Protein AF-A0A3E0WNL9-F1 (afdb_monomer_lite)

Radius of gyration: 30.91 Å; chains: 1; bounding box: 62×42×102 Å

InterPro domains:
  IPR003661 Signal transduction histidine kinase, dimerisation/phosphoacceptor domain [PF00512] (63-126)
  IPR003661 Signal transduction histidine kinase, dimerisation/phosphoacceptor domain [SM00388] (61-129)
  IPR003661 Signal transduction histidine kinase, dimerisation/phosphoacceptor domain [cd00082] (59-125)
  IPR005467 Histidine kinase domain [PS50109] (68-211)
  IPR036097 Signal transduction histidine kinase, dimerisation/phosphoacceptor domain superfamily [SSF47384] (47-126)
  IPR036890 Histidine kinase/HSP90-like ATPase superfamily [G3DSA:3.30.565.10] (132-208)
  IPR036890 Histidine kinase/HSP90-like ATPase superfamily [SSF55874] (135-192)
  IPR050351 Bacteriophytochrome/Sensor protein kinase WalK/GraS-like [PTHR42878] (35-195)

Secondary structure (DSSP, 8-state):
-HHHHHHHHHHHHHHHHHHHSTTT--HHHHHHHHHHHHHHHHHHHHHHHHHHHHHHHHHHHHHHHHHHHHHHHHHHHHHHHHHHHHHHHHHTTTS-HHHHHHHHHHHHHHHHHHHHHHHHHHHHHHTTS----EEEEHHHHHHHHHHHTHHHHHHTT------PPPEEEE-HHHHHHHHHHHHHHHHHT--SS------------------

pLDDT: mean 70.31, std 17.58, range [33.28, 95.19]

Organism: NCBI:txid351052

Structure (mmCIF, N/CA/C/O backbone):
data_AF-A0A3E0WNL9-F1
#
_entry.id   AF-A0A3E0WNL9-F1
#
loop_
_atom_site.group_PDB
_atom_site.id
_atom_site.type_symbol
_atom_site.label_atom_id
_atom_site.label_alt_id
_atom_site.label_comp_id
_atom_site.label_asym_id
_atom_site.label_entity_id
_atom_site.label_seq_id
_atom_site.pdbx_PDB_ins_code
_atom_site.Cartn_x
_atom_site.Cartn_y
_atom_site.Cartn_z
_atom_site.occupancy
_atom_site.B_iso_or_equiv
_atom_site.auth_seq_id
_atom_site.auth_comp_id
_atom_site.auth_asym_id
_atom_site.auth_atom_id
_atom_site.pdbx_PDB_model_num
ATOM 1 N N . MET A 1 1 ? 6.713 22.905 -34.463 1.00 41.53 1 MET A N 1
ATOM 2 C CA . MET A 1 1 ? 6.752 23.071 -35.938 1.00 41.53 1 MET A CA 1
ATOM 3 C C . MET A 1 1 ? 8.122 22.804 -36.573 1.00 41.53 1 MET A C 1
ATOM 5 O O . MET A 1 1 ? 8.139 22.398 -37.726 1.00 41.53 1 MET A O 1
ATOM 9 N N . ALA A 1 2 ? 9.250 22.947 -35.862 1.00 38.06 2 ALA A N 1
ATOM 10 C CA . ALA A 1 2 ? 10.583 22.674 -36.423 1.00 38.06 2 ALA A CA 1
ATOM 11 C C . ALA A 1 2 ? 10.848 21.183 -36.759 1.00 38.06 2 ALA A C 1
ATOM 13 O O . ALA A 1 2 ? 11.432 20.892 -37.799 1.00 38.06 2 ALA A O 1
ATOM 14 N N . ALA A 1 3 ? 10.331 20.238 -35.962 1.00 37.84 3 ALA A N 1
ATOM 15 C CA . ALA A 1 3 ? 10.542 18.795 -36.173 1.00 37.84 3 ALA A CA 1
ATOM 16 C C . ALA A 1 3 ? 9.794 18.209 -37.395 1.00 37.84 3 ALA A C 1
ATOM 18 O O . ALA A 1 3 ? 10.270 17.281 -38.043 1.00 37.84 3 ALA A O 1
ATOM 19 N N . LEU A 1 4 ? 8.650 18.791 -37.777 1.00 38.28 4 LEU A N 1
ATOM 20 C CA . LEU A 1 4 ? 7.879 18.363 -38.956 1.00 38.28 4 LEU A CA 1
ATOM 21 C C . LEU A 1 4 ? 8.508 18.836 -40.280 1.00 38.28 4 LEU A C 1
ATOM 23 O O . LEU A 1 4 ? 8.311 18.205 -41.315 1.00 38.28 4 LEU A O 1
ATOM 27 N N . CYS A 1 5 ? 9.316 19.901 -40.251 1.00 37.25 5 CYS A N 1
ATOM 28 C CA . CYS A 1 5 ? 9.990 20.434 -41.440 1.00 37.25 5 CYS A CA 1
ATOM 29 C C . CYS A 1 5 ? 11.261 19.638 -41.809 1.00 37.25 5 CYS A C 1
ATOM 31 O O . CYS A 1 5 ? 11.621 19.545 -42.982 1.00 37.25 5 CYS A O 1
ATOM 33 N N . GLN A 1 6 ? 11.913 18.999 -40.829 1.00 43.66 6 GLN A N 1
ATOM 34 C CA . GLN A 1 6 ? 13.073 18.127 -41.066 1.00 43.66 6 GLN A CA 1
ATOM 35 C C . GLN A 1 6 ? 12.676 16.776 -41.688 1.00 43.66 6 GLN A C 1
ATOM 37 O O . GLN A 1 6 ? 13.367 16.297 -42.586 1.00 43.66 6 GLN A O 1
ATOM 42 N N . SER A 1 7 ? 11.522 16.220 -41.302 1.00 42.16 7 SER A N 1
ATOM 43 C CA . SER A 1 7 ? 10.998 14.947 -41.828 1.00 42.16 7 SER A CA 1
ATOM 44 C C . SER A 1 7 ? 10.595 15.012 -43.313 1.00 42.16 7 SER A C 1
ATOM 46 O O . SER A 1 7 ? 10.847 14.081 -44.074 1.00 42.16 7 SER A O 1
ATOM 48 N N . LEU A 1 8 ? 10.046 16.142 -43.775 1.00 41.66 8 LEU A N 1
ATOM 49 C CA . LEU A 1 8 ? 9.651 16.327 -45.181 1.00 41.66 8 LEU A CA 1
ATOM 50 C C . LEU A 1 8 ? 10.848 16.562 -46.123 1.00 41.66 8 LEU A C 1
ATOM 52 O O . LEU A 1 8 ? 10.796 16.203 -47.303 1.00 41.66 8 LEU A O 1
ATOM 56 N N . SER A 1 9 ? 11.952 17.121 -45.614 1.00 40.53 9 SER A N 1
ATOM 57 C CA . SER A 1 9 ? 13.173 17.364 -46.398 1.00 40.53 9 SER A CA 1
ATOM 58 C C . SER A 1 9 ? 13.938 16.064 -46.698 1.00 40.53 9 SER A C 1
ATOM 60 O O . SER A 1 9 ? 14.457 15.881 -47.805 1.00 40.53 9 SER A O 1
ATOM 62 N N . SER A 1 10 ? 13.933 15.106 -45.764 1.00 43.62 10 SER A N 1
ATOM 63 C CA . SER A 1 10 ? 14.535 13.778 -45.948 1.00 43.62 10 SER A CA 1
ATOM 64 C C . SER A 1 10 ? 13.735 12.898 -46.920 1.00 43.62 10 SER A C 1
ATOM 66 O O . SER A 1 10 ? 14.330 12.229 -47.769 1.00 43.62 10 SER A O 1
ATOM 68 N N . THR A 1 11 ? 12.397 12.972 -46.923 1.00 45.88 11 THR A N 1
ATOM 69 C CA . THR A 1 11 ? 11.562 12.185 -47.858 1.00 45.88 11 THR A CA 1
ATOM 70 C C . THR A 1 11 ? 11.669 12.659 -49.313 1.00 45.88 11 THR A C 1
ATOM 72 O O . THR A 1 11 ? 11.646 11.850 -50.245 1.00 45.88 11 THR A O 1
ATOM 75 N N . ILE A 1 12 ? 11.814 13.969 -49.541 1.00 48.44 12 ILE A N 1
ATOM 76 C CA . ILE A 1 12 ? 11.940 14.536 -50.896 1.00 48.44 12 ILE A CA 1
ATOM 77 C C . ILE A 1 12 ? 13.335 14.262 -51.481 1.00 48.44 12 ILE A C 1
ATOM 79 O O . ILE A 1 12 ? 13.462 13.998 -52.683 1.00 48.44 12 ILE A O 1
ATOM 83 N N . ARG A 1 13 ? 14.378 14.241 -50.640 1.00 45.06 13 ARG A N 1
ATOM 84 C CA . ARG A 1 13 ? 15.750 13.918 -51.056 1.00 45.06 13 ARG A CA 1
ATOM 85 C C . ARG A 1 13 ? 15.886 12.443 -51.478 1.00 45.06 13 ARG A C 1
ATOM 87 O O . ARG A 1 13 ? 16.523 12.164 -52.494 1.00 45.06 13 ARG A O 1
ATOM 94 N N . LEU A 1 14 ? 15.172 11.526 -50.816 1.00 47.25 14 LEU A N 1
ATOM 95 C CA . LEU A 1 14 ? 15.117 10.098 -51.172 1.00 47.25 14 LEU A CA 1
ATOM 96 C C . LEU A 1 14 ? 14.444 9.822 -52.534 1.00 47.25 14 LEU A C 1
ATOM 98 O O . LEU A 1 14 ? 14.893 8.957 -53.291 1.00 47.25 14 LEU A O 1
ATOM 102 N N . ARG A 1 15 ? 13.408 10.588 -52.913 1.00 46.47 15 ARG A N 1
ATOM 103 C CA . ARG A 1 15 ? 12.691 10.382 -54.190 1.00 46.47 15 ARG A CA 1
ATOM 104 C C . ARG A 1 15 ? 13.462 10.846 -55.431 1.00 46.47 15 ARG A C 1
ATOM 106 O O . ARG A 1 15 ? 13.288 10.249 -56.494 1.00 46.47 15 ARG A O 1
ATOM 113 N N . ARG A 1 16 ? 14.316 11.875 -55.329 1.00 44.09 16 ARG A N 1
ATOM 114 C CA . ARG A 1 16 ? 15.149 12.335 -56.464 1.00 44.09 16 ARG A CA 1
ATOM 115 C C . ARG A 1 16 ? 16.363 11.436 -56.722 1.00 44.09 16 ARG A C 1
ATOM 117 O O . ARG A 1 16 ? 16.747 11.283 -57.878 1.00 44.09 16 ARG A O 1
ATOM 124 N N . LEU A 1 17 ? 16.895 10.770 -55.696 1.00 46.62 17 LEU A N 1
ATOM 125 C CA . LEU A 1 17 ? 17.997 9.808 -55.839 1.00 46.62 17 LEU A CA 1
ATOM 126 C C . LEU A 1 17 ? 17.575 8.510 -56.557 1.00 46.62 17 LEU A C 1
ATOM 128 O O . LEU A 1 17 ? 18.358 7.954 -57.325 1.00 46.62 17 LEU A O 1
ATOM 132 N N . CYS A 1 18 ? 16.317 8.076 -56.419 1.00 46.47 18 CYS A N 1
ATOM 133 C CA . CYS A 1 18 ? 15.843 6.831 -57.039 1.00 46.47 18 CYS A CA 1
ATOM 134 C C . CYS A 1 18 ? 15.653 6.893 -58.570 1.00 46.47 18 CYS A C 1
ATOM 136 O O . CYS A 1 18 ? 15.716 5.855 -59.221 1.00 46.47 18 CYS A O 1
ATOM 138 N N . ARG A 1 19 ? 15.431 8.072 -59.180 1.00 45.50 19 ARG A N 1
ATOM 139 C CA . ARG A 1 19 ? 15.238 8.176 -60.648 1.00 45.50 19 ARG A CA 1
ATOM 140 C C . ARG A 1 19 ? 16.522 8.430 -61.441 1.00 45.50 19 ARG A C 1
ATOM 142 O O . ARG A 1 19 ? 16.538 8.146 -62.633 1.00 45.50 19 ARG A O 1
ATOM 149 N N . ALA A 1 20 ? 17.587 8.914 -60.801 1.00 46.34 20 ALA A N 1
ATOM 150 C CA . ALA A 1 20 ? 18.861 9.198 -61.467 1.00 46.34 20 ALA A CA 1
ATOM 151 C C . ALA A 1 20 ? 19.878 8.035 -61.399 1.00 46.34 20 ALA A C 1
ATOM 153 O O . ALA A 1 20 ? 20.809 8.003 -62.194 1.00 46.34 20 ALA A O 1
ATOM 154 N N . GLY A 1 21 ? 19.701 7.061 -60.494 1.00 42.22 21 GLY A N 1
ATOM 155 C CA . GLY A 1 21 ? 20.683 5.991 -60.241 1.00 42.22 21 GLY A CA 1
ATOM 156 C C . GLY A 1 21 ? 20.506 4.678 -61.019 1.00 42.22 21 GLY A C 1
ATOM 157 O O . GLY A 1 21 ? 21.303 3.760 -60.841 1.00 42.22 21 GLY A O 1
ATOM 158 N N . ALA A 1 22 ? 19.486 4.547 -61.875 1.00 46.47 22 ALA A N 1
ATOM 159 C CA . ALA A 1 22 ? 19.132 3.263 -62.503 1.00 46.47 22 ALA A CA 1
ATOM 160 C C . ALA A 1 22 ? 20.022 2.846 -63.695 1.00 46.47 22 ALA A C 1
ATOM 162 O O . ALA A 1 22 ? 19.828 1.772 -64.262 1.00 46.47 22 ALA A O 1
ATOM 163 N N . ARG A 1 23 ? 21.005 3.661 -64.095 1.00 46.41 23 ARG A N 1
ATOM 164 C CA . ARG A 1 23 ? 22.011 3.288 -65.099 1.00 46.41 23 ARG A CA 1
ATOM 165 C C . ARG A 1 23 ? 23.385 3.671 -64.546 1.00 46.41 23 ARG A C 1
ATOM 167 O O . ARG A 1 23 ? 23.685 4.849 -64.463 1.00 46.41 23 ARG A O 1
ATOM 174 N N . SER A 1 24 ? 24.169 2.663 -64.152 1.00 50.62 24 SER A N 1
ATOM 175 C CA . SER A 1 24 ? 25.583 2.709 -63.717 1.00 50.62 24 SER A CA 1
ATOM 176 C C . SER A 1 24 ? 25.961 2.957 -62.241 1.00 50.62 24 SER A C 1
ATOM 178 O O . SER A 1 24 ? 27.147 3.144 -61.969 1.00 50.62 24 SER A O 1
ATOM 180 N N . VAL A 1 25 ? 25.059 2.880 -61.257 1.00 48.19 25 VAL A N 1
ATOM 181 C CA . VAL A 1 25 ? 25.469 2.978 -59.838 1.00 48.19 25 VAL A CA 1
ATOM 182 C C . VAL A 1 25 ? 25.852 1.599 -59.290 1.00 48.19 25 VAL A C 1
ATOM 184 O O . VAL A 1 25 ? 25.013 0.793 -58.898 1.00 48.19 25 VAL A O 1
ATOM 187 N N . GLY A 1 26 ? 27.152 1.307 -59.340 1.00 47.12 26 GLY A N 1
ATOM 188 C CA . GLY A 1 26 ? 27.742 0.028 -58.955 1.00 47.12 26 GLY A CA 1
ATOM 189 C C . GLY A 1 26 ? 27.550 -0.336 -57.481 1.00 47.12 26 GLY A C 1
ATOM 190 O O . GLY A 1 26 ? 27.373 0.519 -56.615 1.00 47.12 26 GLY A O 1
ATOM 191 N N . GLY A 1 27 ? 27.681 -1.630 -57.179 1.00 56.97 27 GLY A N 1
ATOM 192 C CA . GLY A 1 27 ? 27.555 -2.197 -55.829 1.00 56.97 27 GLY A CA 1
ATOM 193 C C . GLY A 1 27 ? 28.492 -1.618 -54.755 1.00 56.97 27 GLY A C 1
ATOM 194 O O . GLY A 1 27 ? 28.408 -2.048 -53.610 1.00 56.97 27 GLY A O 1
ATOM 195 N N . LYS A 1 28 ? 29.361 -0.650 -55.082 1.00 58.16 28 LYS A N 1
ATOM 196 C CA . LYS A 1 28 ? 30.128 0.148 -54.112 1.00 58.16 28 LYS A CA 1
ATOM 197 C C . LYS A 1 28 ? 29.236 1.148 -53.357 1.00 58.16 28 LYS A C 1
ATOM 199 O O . LYS A 1 28 ? 29.261 1.131 -52.133 1.00 58.16 28 LYS A O 1
ATOM 204 N N . ASN A 1 29 ? 28.350 1.877 -54.041 1.00 75.00 29 ASN A N 1
ATOM 205 C CA . ASN A 1 29 ? 27.492 2.888 -53.400 1.00 75.00 29 ASN A CA 1
ATOM 206 C C . ASN A 1 29 ? 26.414 2.253 -52.504 1.00 75.00 29 ASN A C 1
ATOM 208 O O . ASN A 1 29 ? 26.065 2.801 -51.465 1.00 75.00 29 ASN A O 1
ATOM 212 N N . LEU A 1 30 ? 25.918 1.060 -52.861 1.00 82.00 30 LEU A N 1
ATOM 213 C CA . LEU A 1 30 ? 24.997 0.298 -52.005 1.00 82.00 30 LEU A CA 1
ATOM 214 C C . LEU A 1 30 ? 25.696 -0.246 -50.749 1.00 82.00 30 LEU A C 1
ATOM 216 O O . LEU A 1 30 ? 25.099 -0.284 -49.678 1.00 82.00 30 LEU A O 1
ATOM 220 N N . ARG A 1 31 ? 26.963 -0.668 -50.868 1.00 84.56 31 ARG A N 1
ATOM 221 C CA . ARG A 1 31 ? 27.761 -1.135 -49.722 1.00 84.56 31 ARG A CA 1
ATOM 222 C C . ARG A 1 31 ? 28.102 0.004 -48.769 1.00 84.56 31 ARG A C 1
ATOM 224 O O . ARG A 1 31 ? 28.108 -0.227 -47.567 1.00 84.56 31 ARG A O 1
ATOM 231 N N . GLU A 1 32 ? 28.380 1.194 -49.290 1.00 86.25 32 GLU A N 1
ATOM 232 C CA . GLU A 1 32 ? 28.597 2.403 -48.488 1.00 86.25 32 GLU A CA 1
ATOM 233 C C . GLU A 1 32 ? 27.311 2.831 -47.775 1.00 86.25 32 GLU A C 1
ATOM 235 O O . GLU A 1 32 ? 27.315 2.901 -46.551 1.00 86.25 32 GLU A O 1
ATOM 240 N N . ALA A 1 33 ? 26.183 2.935 -48.486 1.00 83.25 33 ALA A N 1
ATOM 241 C CA . ALA A 1 33 ? 24.888 3.244 -47.872 1.00 83.25 33 ALA A CA 1
ATOM 242 C C . ALA A 1 33 ? 24.467 2.216 -46.799 1.00 83.25 33 ALA A C 1
ATOM 244 O O . ALA A 1 33 ? 23.927 2.577 -45.757 1.00 83.25 33 ALA A O 1
ATOM 245 N N . LEU A 1 34 ? 24.743 0.922 -47.013 1.00 89.44 34 LEU A N 1
ATOM 246 C CA . LEU A 1 34 ? 24.474 -0.122 -46.018 1.00 89.44 34 LEU A CA 1
ATOM 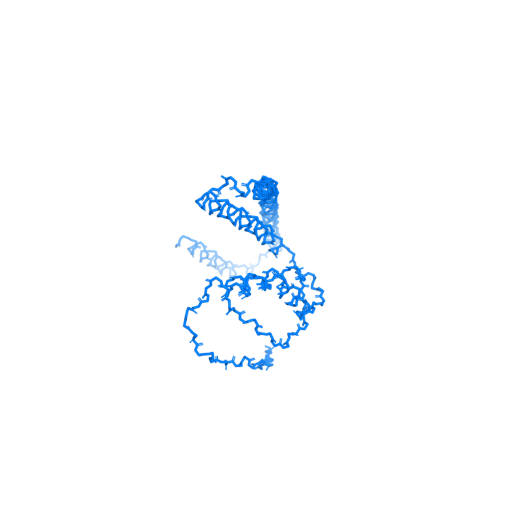247 C C . LEU A 1 34 ? 25.394 -0.014 -44.791 1.00 89.44 34 LEU A C 1
ATOM 249 O O . LEU A 1 34 ? 24.980 -0.382 -43.695 1.00 89.44 34 LEU A O 1
ATOM 253 N N . ARG A 1 35 ? 26.639 0.452 -44.958 1.00 91.12 35 ARG A N 1
ATOM 254 C CA . ARG A 1 35 ? 27.559 0.705 -43.837 1.00 91.12 35 ARG A CA 1
ATOM 255 C C . ARG A 1 35 ? 27.113 1.911 -43.022 1.00 91.12 35 ARG A C 1
ATOM 257 O O . ARG A 1 35 ? 27.087 1.798 -41.805 1.00 91.12 35 ARG A O 1
ATOM 264 N N . GLU A 1 36 ? 26.730 3.000 -43.680 1.00 88.94 36 GLU A N 1
ATOM 265 C CA . GLU A 1 36 ? 26.197 4.200 -43.023 1.00 88.94 36 GLU A CA 1
ATOM 266 C C . GLU A 1 36 ? 24.937 3.871 -42.217 1.00 88.94 36 GLU A C 1
ATOM 268 O O . GLU A 1 36 ? 24.902 4.124 -41.019 1.00 88.94 36 GLU A O 1
ATOM 273 N N . LEU A 1 37 ? 23.964 3.178 -42.823 1.00 89.19 37 LEU A N 1
ATOM 274 C CA . LEU A 1 37 ? 22.740 2.765 -42.128 1.00 89.19 37 LEU A CA 1
ATOM 275 C C . LEU A 1 37 ? 23.021 1.819 -40.949 1.00 89.19 37 LEU A C 1
ATOM 277 O O . LEU A 1 37 ? 22.340 1.860 -39.927 1.00 89.19 37 LEU A O 1
ATOM 281 N N . ARG A 1 38 ? 24.020 0.935 -41.077 1.00 93.88 38 ARG A N 1
ATOM 282 C CA . ARG A 1 38 ? 24.427 0.048 -39.979 1.00 93.88 38 ARG A CA 1
ATOM 283 C C . ARG A 1 38 ? 25.057 0.820 -38.833 1.00 93.88 38 ARG A C 1
ATOM 285 O O . ARG A 1 38 ? 24.723 0.483 -37.702 1.00 93.88 38 ARG A O 1
ATOM 292 N N . ALA A 1 39 ? 25.920 1.790 -39.130 1.00 93.19 39 ALA A N 1
ATOM 293 C CA . ALA A 1 39 ? 26.558 2.642 -38.135 1.00 93.19 39 ALA A CA 1
ATOM 294 C C . ALA A 1 39 ? 25.523 3.506 -37.402 1.00 93.19 39 ALA A C 1
ATOM 296 O O . ALA A 1 39 ? 25.526 3.525 -36.179 1.00 93.19 39 ALA A O 1
ATOM 297 N N . GLU A 1 40 ? 24.578 4.109 -38.130 1.00 91.75 40 GLU A N 1
ATOM 298 C CA . GLU A 1 40 ? 23.462 4.871 -37.549 1.00 91.75 40 GLU A CA 1
ATOM 299 C C . GLU A 1 40 ? 22.595 3.992 -36.633 1.00 91.75 40 GLU A C 1
ATOM 301 O O . GLU A 1 40 ? 22.257 4.376 -35.518 1.00 91.75 40 GLU A O 1
ATOM 306 N N . ARG A 1 41 ? 22.279 2.763 -37.059 1.00 93.94 41 ARG A N 1
ATOM 307 C CA . ARG A 1 41 ? 21.533 1.814 -36.220 1.00 93.94 41 ARG A CA 1
ATOM 308 C C . ARG A 1 41 ? 22.329 1.351 -34.996 1.00 93.94 41 ARG A C 1
ATOM 310 O O . ARG A 1 41 ? 21.717 1.162 -33.954 1.00 93.94 41 ARG A O 1
ATOM 317 N N . ASP A 1 42 ? 23.646 1.159 -35.101 1.00 94.19 42 ASP A N 1
ATOM 318 C CA . ASP A 1 42 ? 24.490 0.829 -33.939 1.00 94.19 42 ASP A CA 1
ATOM 319 C C . ASP A 1 42 ? 24.536 1.996 -32.939 1.00 94.19 42 ASP A C 1
ATOM 321 O O . ASP A 1 42 ? 24.441 1.770 -31.736 1.00 94.19 42 ASP A O 1
ATOM 325 N N . GLU A 1 43 ? 24.621 3.237 -33.426 1.00 94.12 43 GLU A N 1
ATOM 326 C CA . GLU A 1 43 ? 24.604 4.448 -32.599 1.00 94.12 43 GLU A CA 1
ATOM 327 C C . GLU A 1 43 ? 23.273 4.609 -31.854 1.00 94.12 43 GLU A C 1
ATOM 329 O O . GLU A 1 43 ? 23.265 4.728 -30.630 1.00 94.12 43 GLU A O 1
ATOM 334 N N . LEU A 1 44 ? 22.147 4.510 -32.569 1.00 92.25 44 LEU A N 1
ATOM 335 C CA . LEU A 1 44 ? 20.811 4.567 -31.968 1.00 92.25 44 LEU A CA 1
ATOM 336 C C . LEU A 1 44 ? 20.582 3.440 -30.957 1.00 92.25 44 LEU A C 1
ATOM 338 O O . LEU A 1 44 ? 19.919 3.637 -29.941 1.00 92.25 44 LEU A O 1
ATOM 342 N N . GLN A 1 45 ? 21.117 2.249 -31.227 1.00 94.44 45 GLN A N 1
ATOM 343 C CA . GLN A 1 45 ? 20.987 1.121 -30.315 1.00 94.44 45 GLN A CA 1
ATOM 344 C C . GLN A 1 45 ? 21.800 1.337 -29.034 1.00 94.44 45 GLN A C 1
ATOM 346 O O . GLN A 1 45 ? 21.297 1.061 -27.947 1.00 94.44 45 GLN A O 1
ATOM 351 N N . LEU A 1 46 ? 23.004 1.900 -29.144 1.00 95.19 46 LEU A N 1
ATOM 352 C CA . LEU A 1 46 ? 23.811 2.272 -27.984 1.00 95.19 46 LEU A CA 1
ATOM 353 C C . LEU A 1 46 ? 23.132 3.375 -27.155 1.00 95.19 46 LEU A C 1
ATOM 355 O O . LEU A 1 46 ? 23.120 3.307 -25.927 1.00 95.19 46 LEU A O 1
ATOM 359 N N . GLU A 1 47 ? 22.532 4.371 -27.811 1.00 93.69 47 GLU A N 1
ATOM 360 C CA . GLU A 1 47 ? 21.768 5.428 -27.140 1.00 93.69 47 GLU A CA 1
ATOM 361 C C . GLU A 1 47 ? 20.568 4.852 -26.371 1.00 93.69 47 GLU A C 1
ATOM 363 O O . GLU A 1 47 ? 20.345 5.210 -25.211 1.00 93.69 47 GLU A O 1
ATOM 368 N N . LEU A 1 48 ? 19.849 3.901 -26.978 1.00 93.75 48 LEU A N 1
ATOM 369 C CA . LEU A 1 48 ? 18.742 3.194 -26.337 1.00 93.75 48 LEU A CA 1
ATOM 370 C C . LEU A 1 48 ? 19.211 2.406 -25.105 1.00 93.75 48 LEU A C 1
ATOM 372 O O . LEU A 1 48 ? 18.604 2.511 -24.043 1.00 93.75 48 LEU A O 1
ATOM 376 N N . GLU A 1 49 ? 20.316 1.664 -25.216 1.00 93.88 49 GLU A N 1
ATOM 377 C CA . GLU A 1 49 ? 20.880 0.884 -24.107 1.00 93.88 49 GLU A CA 1
ATOM 378 C C . GLU A 1 49 ? 21.316 1.775 -22.935 1.00 93.88 49 GLU A C 1
ATOM 380 O O . GLU A 1 49 ? 21.068 1.452 -21.769 1.00 93.88 49 GLU A O 1
ATOM 385 N N . VAL A 1 50 ? 21.929 2.927 -23.225 1.00 94.69 50 VAL A N 1
ATOM 386 C CA . VAL A 1 50 ? 22.316 3.912 -22.206 1.00 94.69 50 VAL A CA 1
ATOM 387 C C . VAL A 1 50 ? 21.083 4.511 -21.529 1.00 94.69 50 VAL A C 1
ATOM 389 O O . VAL A 1 50 ? 21.052 4.610 -20.297 1.00 94.69 50 VAL A O 1
ATOM 392 N N . ALA A 1 51 ? 20.065 4.885 -22.307 1.00 88.50 51 ALA A N 1
ATOM 393 C CA . ALA A 1 51 ? 18.815 5.425 -21.786 1.00 88.50 51 ALA A CA 1
ATOM 394 C C . ALA A 1 51 ? 18.079 4.400 -20.909 1.00 88.50 51 ALA A C 1
ATOM 396 O O . ALA A 1 51 ? 17.657 4.734 -19.800 1.00 88.50 51 ALA A O 1
ATOM 397 N N . ASP A 1 52 ? 18.001 3.143 -21.345 1.00 91.25 52 ASP A N 1
ATOM 398 C CA . ASP A 1 52 ? 17.390 2.051 -20.586 1.00 91.25 52 ASP A CA 1
ATOM 399 C C . ASP A 1 52 ? 18.145 1.773 -19.282 1.00 91.25 52 ASP A C 1
ATOM 401 O O . ASP A 1 52 ? 17.527 1.603 -18.227 1.00 91.25 52 ASP A O 1
ATOM 405 N N . ALA A 1 53 ? 19.481 1.772 -19.311 1.00 90.06 53 ALA A N 1
ATOM 406 C CA . ALA A 1 53 ? 20.295 1.603 -18.111 1.00 90.06 53 ALA A CA 1
ATOM 407 C C . ALA A 1 53 ? 20.114 2.768 -17.122 1.00 90.06 53 ALA A C 1
ATOM 409 O O . ALA A 1 53 ? 20.026 2.547 -15.913 1.00 90.06 53 ALA A O 1
ATOM 410 N N . ALA A 1 54 ? 20.039 4.008 -17.613 1.00 85.94 54 ALA A N 1
ATOM 411 C CA . ALA A 1 54 ? 19.772 5.180 -16.783 1.00 85.94 54 ALA A CA 1
ATOM 412 C C . ALA A 1 54 ? 18.365 5.133 -16.171 1.00 85.94 54 ALA A C 1
ATOM 414 O O . ALA A 1 54 ? 18.209 5.386 -14.976 1.00 85.94 54 ALA A O 1
ATOM 415 N N . ARG A 1 55 ? 17.361 4.739 -16.965 1.00 83.25 55 ARG A N 1
ATOM 416 C CA . ARG A 1 55 ? 15.980 4.553 -16.514 1.00 83.25 55 ARG A CA 1
ATOM 417 C C . ARG A 1 55 ? 15.896 3.511 -15.400 1.00 83.25 55 ARG A C 1
ATOM 419 O O . ARG A 1 55 ? 15.351 3.816 -14.348 1.00 83.25 55 ARG A O 1
ATOM 426 N N . ARG A 1 56 ? 16.507 2.335 -15.588 1.00 79.06 56 ARG A N 1
ATOM 427 C CA . ARG A 1 56 ? 16.547 1.263 -14.574 1.00 79.06 56 ARG A CA 1
ATOM 428 C C . ARG A 1 56 ? 17.206 1.721 -13.274 1.00 79.06 56 ARG A C 1
ATOM 430 O O . ARG A 1 56 ? 16.662 1.497 -12.204 1.00 79.06 56 ARG A O 1
ATOM 437 N N . ARG A 1 57 ? 18.335 2.436 -13.351 1.00 77.94 57 ARG A N 1
ATOM 438 C CA . ARG A 1 57 ? 18.989 2.999 -12.154 1.00 77.94 57 ARG A CA 1
ATOM 439 C C . ARG A 1 57 ? 18.109 4.017 -11.430 1.00 77.94 57 ARG A C 1
ATOM 441 O O . ARG A 1 57 ? 18.089 4.044 -10.204 1.00 77.94 57 ARG A O 1
ATOM 448 N N . ALA A 1 58 ? 17.409 4.875 -12.170 1.00 68.25 58 ALA A N 1
ATOM 449 C CA . ALA A 1 58 ? 16.490 5.847 -11.583 1.00 68.25 58 ALA A CA 1
ATOM 450 C C . ALA A 1 58 ? 15.288 5.158 -10.921 1.00 68.25 58 ALA A C 1
ATOM 452 O O . ALA A 1 58 ? 14.887 5.553 -9.826 1.00 68.25 58 ALA A O 1
ATOM 453 N N . GLU A 1 59 ? 14.761 4.106 -11.555 1.00 69.75 59 GLU A N 1
ATOM 454 C CA . GLU A 1 59 ? 13.759 3.221 -10.969 1.00 69.75 59 GLU A CA 1
ATOM 455 C C . GLU A 1 59 ? 14.301 2.633 -9.649 1.00 69.75 59 GLU A C 1
ATOM 457 O O . GLU A 1 59 ? 13.709 2.875 -8.598 1.00 69.75 59 GLU A O 1
ATOM 462 N N . ASP A 1 60 ? 15.438 1.938 -9.640 1.00 70.62 60 ASP A N 1
ATOM 463 C CA . ASP A 1 60 ? 16.013 1.310 -8.433 1.00 70.62 60 ASP A CA 1
ATOM 464 C C . ASP A 1 60 ? 16.276 2.301 -7.287 1.00 70.62 60 ASP A C 1
ATOM 466 O O . ASP A 1 60 ? 15.950 2.027 -6.131 1.00 70.62 60 ASP A O 1
ATOM 470 N N . ASN A 1 61 ? 16.797 3.492 -7.595 1.00 68.25 61 ASN A N 1
ATOM 471 C CA . ASN A 1 61 ? 17.040 4.528 -6.590 1.00 68.25 61 ASN A CA 1
ATOM 472 C C . ASN A 1 61 ? 15.745 5.006 -5.918 1.00 68.25 61 ASN A C 1
ATOM 474 O O . ASN A 1 61 ? 15.726 5.230 -4.706 1.00 68.25 61 ASN A O 1
ATOM 478 N N . LEU A 1 62 ? 14.662 5.154 -6.687 1.00 69.56 62 LEU A N 1
ATOM 479 C CA . LEU A 1 62 ? 13.361 5.544 -6.146 1.00 69.56 62 LEU A CA 1
ATOM 480 C C . LEU A 1 62 ? 12.794 4.465 -5.211 1.00 69.56 62 LEU A C 1
ATOM 482 O O . LEU A 1 62 ? 12.200 4.797 -4.185 1.00 69.56 62 LEU A O 1
ATOM 486 N N . GLU A 1 63 ? 13.001 3.186 -5.530 1.00 62.12 63 GLU A N 1
ATOM 487 C CA . GLU A 1 63 ? 12.593 2.073 -4.665 1.00 62.12 63 GLU A CA 1
ATOM 488 C C . GLU A 1 63 ? 13.391 2.059 -3.370 1.00 62.12 63 GLU A C 1
ATOM 490 O O . GLU A 1 63 ? 12.800 2.003 -2.294 1.00 62.12 63 GLU A O 1
ATOM 495 N N . HIS A 1 64 ? 14.717 2.160 -3.462 1.00 54.88 64 HIS A N 1
ATOM 496 C CA . HIS A 1 64 ? 15.565 2.169 -2.280 1.00 54.88 64 HIS A CA 1
ATOM 497 C C . HIS A 1 64 ? 15.207 3.335 -1.352 1.00 54.88 64 HIS A C 1
ATOM 499 O O . HIS A 1 64 ? 15.064 3.144 -0.146 1.00 54.88 64 HIS A O 1
ATOM 505 N N . PHE A 1 65 ? 14.958 4.519 -1.918 1.00 57.38 65 PHE A N 1
ATOM 506 C CA . PHE A 1 65 ? 14.497 5.678 -1.160 1.00 57.38 65 PHE A CA 1
ATOM 507 C C . PHE A 1 65 ? 13.136 5.432 -0.495 1.00 57.38 65 PHE A C 1
ATOM 509 O O . PHE A 1 65 ? 12.987 5.654 0.704 1.00 57.38 65 PHE A O 1
ATOM 516 N N . THR A 1 66 ? 12.155 4.923 -1.244 1.00 61.34 66 THR A N 1
ATOM 517 C CA . THR A 1 66 ? 10.807 4.644 -0.720 1.00 61.34 66 THR A CA 1
ATOM 518 C C . THR A 1 66 ? 10.838 3.577 0.376 1.00 61.34 66 THR A C 1
ATOM 520 O O . THR A 1 66 ? 10.132 3.696 1.379 1.00 61.34 66 THR A O 1
ATOM 523 N N . TYR A 1 67 ? 11.683 2.557 0.210 1.00 56.84 67 TYR A N 1
ATOM 524 C CA . TYR A 1 67 ? 11.866 1.469 1.162 1.00 56.84 67 TYR A CA 1
ATOM 525 C C . TYR A 1 67 ? 12.493 1.950 2.471 1.00 56.84 67 TYR A C 1
ATOM 527 O O . TYR A 1 67 ? 11.907 1.750 3.535 1.00 56.84 67 TYR A O 1
ATOM 535 N N . VAL A 1 68 ? 13.647 2.620 2.385 1.00 53.25 68 VAL A N 1
ATOM 536 C CA . VAL A 1 68 ? 14.389 3.118 3.551 1.00 53.25 68 VAL A CA 1
ATOM 537 C C . VAL A 1 68 ? 13.550 4.130 4.325 1.00 53.25 68 VAL A C 1
ATOM 539 O O . VAL A 1 68 ? 13.344 3.961 5.521 1.00 53.25 68 VAL A O 1
ATOM 542 N N . VAL A 1 69 ? 12.960 5.117 3.641 1.00 61.03 69 VAL A N 1
ATOM 543 C CA . VAL A 1 69 ? 12.142 6.147 4.301 1.00 61.03 69 VAL A CA 1
ATOM 544 C C . VAL A 1 69 ? 10.927 5.538 5.000 1.00 61.03 69 VAL A C 1
ATOM 546 O O . VAL A 1 69 ? 10.603 5.930 6.116 1.00 61.03 69 VAL A O 1
ATOM 549 N N . SER A 1 70 ? 10.249 4.565 4.388 1.00 62.31 70 SER A N 1
ATOM 550 C CA . SER A 1 70 ? 9.064 3.972 5.016 1.00 62.31 70 SER A CA 1
ATOM 551 C C . SER A 1 70 ? 9.417 3.089 6.212 1.00 62.31 70 SER A C 1
ATOM 553 O O . SER A 1 70 ? 8.711 3.132 7.216 1.00 62.31 70 SER A O 1
ATOM 555 N N . HIS A 1 71 ? 10.513 2.330 6.132 1.00 59.16 71 HIS A N 1
ATOM 556 C CA . HIS A 1 71 ? 11.025 1.542 7.253 1.00 59.16 71 HIS A CA 1
ATOM 557 C C . HIS A 1 71 ? 11.429 2.445 8.431 1.00 59.16 71 HIS A C 1
ATOM 559 O O . HIS A 1 71 ? 10.987 2.240 9.562 1.00 59.16 71 HIS A O 1
ATOM 565 N N . ASP A 1 72 ? 12.186 3.503 8.149 1.00 62.78 72 ASP A N 1
ATOM 566 C CA . ASP A 1 72 ? 12.703 4.421 9.166 1.00 62.78 72 ASP A CA 1
ATOM 567 C C . ASP A 1 72 ? 11.597 5.258 9.824 1.00 62.78 72 ASP A C 1
ATOM 569 O O . ASP A 1 72 ? 11.766 5.735 10.943 1.00 62.78 72 ASP A O 1
ATOM 573 N N . LEU A 1 73 ? 10.444 5.412 9.164 1.00 73.44 73 LEU A N 1
ATOM 574 C CA . LEU A 1 73 ? 9.254 6.052 9.729 1.00 73.44 73 LEU A CA 1
ATOM 575 C C . LEU A 1 73 ? 8.329 5.070 10.472 1.00 73.44 73 LEU A C 1
ATOM 577 O O . LEU A 1 73 ? 7.607 5.480 11.382 1.00 73.44 73 LEU A O 1
ATOM 581 N N . GLN A 1 74 ? 8.352 3.776 10.143 1.00 69.94 74 GLN A N 1
ATOM 582 C CA . GLN A 1 74 ? 7.556 2.758 10.841 1.00 69.94 74 GLN A CA 1
ATOM 583 C C . GLN A 1 74 ? 8.024 2.537 12.281 1.00 69.94 74 GLN A C 1
ATOM 585 O O . GLN A 1 74 ? 7.204 2.384 13.189 1.00 69.94 74 GLN A O 1
ATOM 590 N N . GLU A 1 75 ? 9.334 2.535 12.506 1.00 63.25 75 GLU A N 1
ATOM 591 C CA . GLU A 1 75 ? 9.919 2.329 13.827 1.00 63.25 75 GLU A CA 1
ATOM 592 C C . GLU A 1 75 ? 9.518 3.405 14.860 1.00 63.25 75 GLU A C 1
ATOM 594 O O . GLU A 1 75 ? 8.997 3.033 15.921 1.00 63.25 75 GLU A O 1
ATOM 599 N N . PRO A 1 76 ? 9.636 4.719 14.578 1.00 72.94 76 PRO A N 1
ATOM 600 C CA . PRO A 1 76 ? 9.158 5.754 15.489 1.00 72.94 76 PRO A CA 1
ATOM 601 C C . PRO A 1 76 ? 7.632 5.738 15.659 1.00 72.94 76 PRO A C 1
ATOM 603 O O . PRO A 1 76 ? 7.155 5.962 16.770 1.00 72.94 76 PRO A O 1
ATOM 606 N N . LEU A 1 77 ? 6.848 5.406 14.625 1.00 78.31 77 LEU A N 1
ATOM 607 C CA . LEU A 1 77 ? 5.386 5.292 14.753 1.00 78.31 77 LEU A CA 1
ATOM 608 C C . LEU A 1 77 ? 4.964 4.143 15.670 1.00 78.31 77 LEU A C 1
ATOM 610 O O . LEU A 1 77 ? 4.074 4.313 16.503 1.00 78.31 77 LEU A O 1
ATOM 614 N N . ARG A 1 78 ? 5.629 2.989 15.563 1.00 72.44 78 ARG A N 1
ATOM 615 C CA . ARG A 1 78 ? 5.411 1.845 16.456 1.00 72.44 78 ARG A CA 1
ATOM 616 C C . ARG A 1 78 ? 5.708 2.209 17.910 1.00 72.44 78 ARG A C 1
ATOM 618 O O . ARG A 1 78 ? 4.960 1.801 18.795 1.00 72.44 78 ARG A O 1
ATOM 625 N N . MET A 1 79 ? 6.759 2.996 18.156 1.00 74.00 79 MET A N 1
ATOM 626 C CA . MET A 1 79 ? 7.050 3.504 19.499 1.00 74.00 79 MET A CA 1
ATOM 627 C C . MET A 1 79 ? 5.948 4.436 20.009 1.00 74.00 79 MET A C 1
ATOM 629 O O . MET A 1 79 ? 5.491 4.247 21.132 1.00 74.00 79 MET A O 1
ATOM 633 N N . VAL A 1 80 ? 5.483 5.394 19.197 1.00 81.25 80 VAL A N 1
ATOM 634 C CA . VAL A 1 80 ? 4.388 6.306 19.579 1.00 81.25 80 VAL A CA 1
ATOM 635 C C . VAL A 1 80 ? 3.131 5.520 19.952 1.00 81.25 80 VAL A C 1
ATOM 637 O O . VAL A 1 80 ? 2.596 5.725 21.036 1.00 81.25 80 VAL A O 1
ATOM 640 N N . ILE A 1 81 ? 2.715 4.561 19.118 1.00 84.19 81 ILE A N 1
ATOM 641 C CA . ILE A 1 81 ? 1.553 3.701 19.397 1.00 84.19 81 ILE A CA 1
ATOM 642 C C . ILE A 1 81 ? 1.749 2.935 20.713 1.00 84.19 81 ILE A C 1
ATOM 644 O O . ILE A 1 81 ? 0.865 2.946 21.568 1.00 84.19 81 ILE A O 1
ATOM 648 N N . GLY A 1 82 ? 2.912 2.303 20.900 1.00 79.25 82 GLY A N 1
ATOM 649 C CA . GLY A 1 82 ? 3.201 1.513 22.097 1.00 79.25 82 GLY A CA 1
ATOM 650 C C . GLY A 1 82 ? 3.213 2.343 23.384 1.00 79.25 82 GLY A C 1
ATOM 651 O O . GLY A 1 82 ? 2.656 1.916 24.395 1.00 79.25 82 GLY A O 1
ATOM 652 N N . PHE A 1 83 ? 3.805 3.541 23.360 1.00 84.81 83 PHE A N 1
ATOM 653 C CA . PHE A 1 83 ? 3.817 4.435 24.519 1.00 84.81 83 PHE A CA 1
ATOM 654 C C . PHE A 1 83 ? 2.440 5.030 24.811 1.00 84.81 83 PHE A C 1
ATOM 656 O O . PHE A 1 83 ? 2.071 5.097 25.983 1.00 84.81 83 PHE A O 1
ATOM 663 N N . SER A 1 84 ? 1.662 5.396 23.787 1.00 87.38 84 SER A N 1
ATOM 664 C CA . SER A 1 84 ? 0.282 5.853 23.972 1.00 87.38 84 SER A CA 1
ATOM 665 C C . SER A 1 84 ? -0.576 4.762 24.620 1.00 87.38 84 SER A C 1
ATOM 667 O O . SER A 1 84 ? -1.174 5.005 25.662 1.00 87.38 84 SER A O 1
ATOM 669 N N . GLN A 1 85 ? -0.536 3.526 24.114 1.00 85.44 85 GLN A N 1
ATOM 670 C CA . GLN A 1 85 ? -1.258 2.395 24.717 1.00 85.44 85 GLN A CA 1
ATOM 671 C C . GLN A 1 85 ? -0.798 2.089 26.154 1.00 85.44 85 GLN A C 1
ATOM 673 O O . GLN A 1 85 ? -1.596 1.708 27.013 1.00 85.44 85 GLN A O 1
ATOM 678 N N . LEU A 1 86 ? 0.497 2.251 26.448 1.00 87.31 86 LEU A N 1
ATOM 679 C CA . LEU A 1 86 ? 1.025 2.064 27.800 1.00 87.31 86 LEU A CA 1
ATOM 680 C C . LEU A 1 86 ? 0.527 3.150 28.766 1.00 87.31 86 LEU A C 1
ATOM 682 O O . LEU A 1 86 ? 0.213 2.836 29.916 1.00 87.31 86 LEU A O 1
ATOM 686 N N . LEU A 1 87 ? 0.467 4.402 28.303 1.00 86.56 87 LEU A N 1
ATOM 687 C CA . LEU A 1 87 ? -0.085 5.536 29.046 1.00 86.56 87 LEU A CA 1
ATOM 688 C C . LEU A 1 87 ? -1.564 5.322 29.352 1.00 86.56 87 LEU A C 1
ATOM 690 O O . LEU A 1 87 ? -1.950 5.435 30.511 1.00 86.56 87 LEU A O 1
ATOM 694 N N . GLU A 1 88 ? -2.352 4.925 28.354 1.00 83.94 88 GLU A N 1
ATOM 695 C CA . GLU A 1 88 ? -3.761 4.568 28.529 1.00 83.94 88 GLU A CA 1
ATOM 696 C C . GLU A 1 88 ? -3.916 3.483 29.604 1.00 83.94 88 GLU A C 1
ATOM 698 O O . GLU A 1 88 ? -4.632 3.651 30.585 1.00 83.94 88 GLU A O 1
ATOM 703 N N . LYS A 1 89 ? -3.148 2.393 29.502 1.00 85.00 89 LYS A N 1
ATOM 704 C CA . LYS A 1 89 ? -3.268 1.259 30.426 1.00 85.00 89 LYS A CA 1
ATOM 705 C C . LYS A 1 89 ? -2.838 1.572 31.864 1.00 85.00 89 LYS A C 1
ATOM 707 O O . LYS A 1 89 ? -3.370 0.970 32.794 1.00 85.00 89 LYS A O 1
ATOM 712 N N . ARG A 1 90 ? -1.825 2.424 32.064 1.00 87.38 90 ARG A N 1
ATOM 713 C CA . ARG A 1 90 ? -1.225 2.677 33.393 1.00 87.38 90 ARG A CA 1
ATOM 714 C C . ARG A 1 90 ? -1.703 3.960 34.062 1.00 87.38 90 ARG A C 1
ATOM 716 O O . ARG A 1 90 ? -1.612 4.052 35.282 1.00 87.38 90 ARG A O 1
ATOM 723 N N . TYR A 1 91 ? -2.176 4.927 33.286 1.00 84.75 91 TYR A N 1
ATOM 724 C CA . TYR A 1 91 ? -2.491 6.275 33.754 1.00 84.75 91 TYR A CA 1
ATOM 725 C C . TYR A 1 91 ? -3.872 6.755 33.283 1.00 84.75 91 TYR A C 1
ATOM 727 O O . TYR A 1 91 ? -4.128 7.954 33.310 1.00 84.75 91 TYR A O 1
ATOM 735 N N . ALA A 1 92 ? -4.781 5.843 32.911 1.00 76.44 92 ALA A N 1
ATOM 736 C CA . ALA A 1 92 ? -6.158 6.193 32.553 1.00 76.44 92 ALA A CA 1
ATOM 737 C C . ALA A 1 92 ? -6.893 6.983 33.646 1.00 76.44 92 ALA A C 1
ATOM 739 O O . ALA A 1 92 ? -7.560 7.952 33.314 1.00 76.44 92 ALA A O 1
ATOM 740 N N . GLU A 1 93 ? -6.788 6.598 34.923 1.00 77.19 93 GLU A N 1
ATOM 741 C CA . GLU A 1 93 ? -7.499 7.284 36.018 1.00 77.19 93 GLU A CA 1
ATOM 742 C C . GLU A 1 93 ? -7.065 8.738 36.268 1.00 77.19 93 GLU A C 1
ATOM 744 O O . GLU A 1 93 ? -7.943 9.582 36.427 1.00 77.19 93 GLU A O 1
ATOM 749 N N . PRO A 1 94 ? -5.759 9.073 36.319 1.00 83.19 94 PRO A N 1
ATOM 750 C CA . PRO A 1 94 ? -5.334 10.459 36.506 1.00 83.19 94 PRO A CA 1
ATOM 751 C C . PRO A 1 94 ? -5.507 11.345 35.263 1.00 83.19 94 PRO A C 1
ATOM 753 O O . PRO A 1 94 ? -5.333 12.556 35.381 1.00 83.19 94 PRO A O 1
ATOM 756 N N . LEU A 1 95 ? -5.818 10.779 34.091 1.00 82.12 95 LEU A N 1
ATOM 757 C CA . LEU A 1 95 ? -6.182 11.558 32.908 1.00 82.12 95 LEU A CA 1
ATOM 758 C C . LEU A 1 95 ? -7.610 12.093 33.066 1.00 82.12 95 LEU A C 1
ATOM 760 O O . LEU A 1 95 ? -8.540 11.352 33.395 1.00 82.12 95 LEU A O 1
ATOM 764 N N . ASP A 1 96 ? -7.783 13.383 32.810 1.00 86.88 96 ASP A N 1
ATOM 765 C CA . ASP A 1 96 ? -9.096 13.972 32.585 1.00 86.88 96 ASP A CA 1
ATOM 766 C C . ASP A 1 96 ? -9.639 13.567 31.202 1.00 86.88 96 ASP A C 1
ATOM 768 O O . ASP A 1 96 ? -8.983 12.874 30.416 1.00 86.88 96 ASP A O 1
ATOM 772 N N . ASP A 1 97 ? -10.884 13.945 30.919 1.00 84.75 97 ASP A N 1
ATOM 773 C CA . ASP A 1 97 ? -11.546 13.570 29.666 1.00 84.75 97 ASP A CA 1
ATOM 774 C C . ASP A 1 97 ? -10.828 14.154 28.439 1.00 84.75 97 ASP A C 1
ATOM 776 O O . ASP A 1 97 ? -10.689 13.470 27.426 1.00 84.75 97 ASP A O 1
ATOM 780 N N . GLU A 1 98 ? -10.291 15.371 28.559 1.00 85.25 98 GLU A N 1
ATOM 781 C CA . GLU A 1 98 ? -9.513 16.032 27.506 1.00 85.25 98 GLU A CA 1
ATOM 782 C C . GLU A 1 98 ? -8.183 15.298 27.241 1.00 85.25 98 GLU A C 1
ATOM 784 O O . GLU A 1 98 ? -7.818 15.037 26.092 1.00 85.25 98 GLU A O 1
ATOM 789 N N . GLY A 1 99 ? -7.482 14.865 28.295 1.00 85.06 99 GLY A N 1
ATOM 790 C CA . GLY A 1 99 ? -6.267 14.064 28.177 1.00 85.06 99 GLY A CA 1
ATOM 791 C C . GLY A 1 99 ? -6.499 12.699 27.522 1.00 85.06 99 GLY A C 1
ATOM 792 O O . GLY A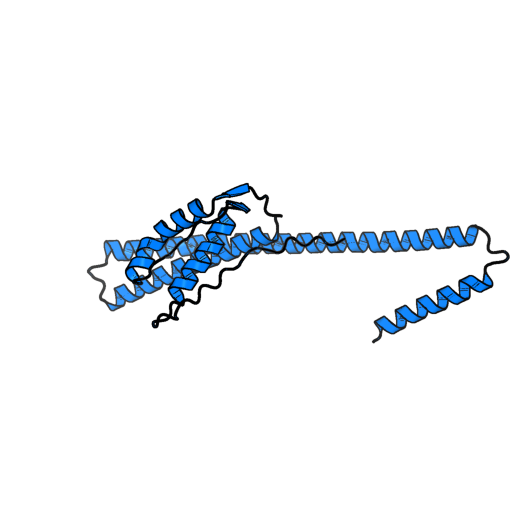 1 99 ? -5.666 12.256 26.724 1.00 85.06 99 GLY A O 1
ATOM 793 N N . ARG A 1 100 ? -7.629 12.038 27.812 1.00 84.12 100 ARG A N 1
ATOM 794 C CA . ARG A 1 100 ? -8.029 10.794 27.127 1.00 84.12 100 ARG A CA 1
ATOM 795 C C . ARG A 1 100 ? -8.297 11.031 25.642 1.00 84.12 100 ARG A C 1
ATOM 797 O O . ARG A 1 100 ? -7.759 10.295 24.816 1.00 84.12 100 ARG A O 1
ATOM 804 N N . GLU A 1 101 ? -9.036 12.085 25.299 1.00 83.06 101 GLU A N 1
ATOM 805 C CA . GLU A 1 101 ? -9.343 12.432 23.906 1.00 83.06 101 GLU A CA 1
ATOM 806 C C . GLU A 1 101 ? -8.068 12.698 23.086 1.00 83.06 101 GLU A C 1
ATOM 808 O O . GLU A 1 101 ? -7.904 12.162 21.986 1.00 83.06 101 GLU A O 1
ATOM 813 N N . PHE A 1 102 ? -7.106 13.454 23.628 1.00 82.00 102 PHE A N 1
ATOM 814 C CA . PHE A 1 102 ? -5.829 13.688 22.944 1.00 82.00 102 PHE A CA 1
ATOM 815 C C . PHE A 1 102 ? -5.027 12.408 22.720 1.00 82.00 102 PHE A C 1
ATOM 817 O O . PHE A 1 102 ? -4.362 12.254 21.686 1.00 82.00 102 PHE A O 1
ATOM 824 N N . LEU A 1 103 ? -5.078 11.484 23.674 1.00 86.69 103 LEU A N 1
ATOM 825 C CA . LEU A 1 103 ? -4.339 10.236 23.605 1.00 86.69 103 LEU A CA 1
ATOM 826 C C . LEU A 1 103 ? -4.950 9.270 22.577 1.00 86.69 103 LEU A C 1
ATOM 828 O O . LEU A 1 103 ? -4.214 8.679 21.777 1.00 86.69 103 LEU A O 1
ATOM 832 N N . GLU A 1 104 ? -6.280 9.191 22.513 1.00 81.88 104 GLU A N 1
ATOM 833 C CA . GLU A 1 104 ? -7.009 8.486 21.455 1.00 81.88 104 GLU A CA 1
ATOM 834 C C . GLU A 1 104 ? -6.704 9.082 20.073 1.00 81.88 104 GLU A C 1
ATOM 836 O O . GLU A 1 104 ? -6.342 8.353 19.142 1.00 81.88 104 GLU A O 1
ATOM 841 N N . LEU A 1 105 ? -6.759 10.413 19.939 1.00 76.94 105 LEU A N 1
ATOM 842 C CA . LEU A 1 105 ? -6.496 11.112 18.678 1.00 76.94 105 LEU A CA 1
ATOM 843 C C . LEU A 1 105 ? -5.059 10.886 18.182 1.00 76.94 105 LEU A C 1
ATOM 845 O O . LEU A 1 105 ? -4.829 10.663 16.986 1.00 76.94 105 LEU A O 1
ATOM 849 N N . THR A 1 106 ? -4.088 10.914 19.099 1.00 80.12 106 THR A N 1
ATOM 850 C CA . THR A 1 106 ? -2.668 10.662 18.810 1.00 80.12 106 THR A CA 1
ATOM 851 C C . THR A 1 106 ? -2.460 9.228 18.335 1.00 80.12 106 THR A C 1
ATOM 853 O O . THR A 1 106 ? -1.838 9.005 17.293 1.00 80.12 106 THR A O 1
ATOM 856 N N . THR A 1 107 ? -3.041 8.258 19.043 1.00 82.19 107 THR A N 1
ATOM 857 C CA . THR A 1 107 ? -2.943 6.834 18.696 1.00 82.19 107 THR A CA 1
ATOM 858 C C . THR A 1 107 ? -3.580 6.558 17.335 1.00 82.19 107 THR A C 1
ATOM 860 O O . THR A 1 107 ? -2.957 5.942 16.467 1.00 82.19 107 THR A O 1
ATOM 863 N N . ALA A 1 108 ? -4.782 7.089 17.093 1.00 72.69 108 ALA A N 1
ATOM 864 C CA . ALA A 1 108 ? -5.481 6.962 15.817 1.00 72.69 108 ALA A CA 1
ATOM 865 C C . ALA A 1 108 ? -4.696 7.598 14.656 1.00 72.69 108 ALA A C 1
ATOM 867 O O . ALA A 1 108 ? -4.657 7.056 13.548 1.00 72.69 108 ALA A O 1
ATOM 868 N N . SER A 1 109 ? -4.039 8.735 14.898 1.00 69.75 109 SER A N 1
ATOM 869 C CA . SER A 1 109 ? -3.209 9.409 13.896 1.00 69.75 109 SER A CA 1
ATOM 870 C C . SER A 1 109 ? -1.941 8.614 13.577 1.00 69.75 109 SER A C 1
ATOM 872 O O . SER A 1 109 ? -1.598 8.462 12.404 1.00 69.75 109 SER A O 1
ATOM 874 N N . ALA A 1 110 ? -1.279 8.047 14.589 1.00 78.50 110 ALA A N 1
ATOM 875 C CA . ALA A 1 110 ? -0.097 7.208 14.404 1.00 78.50 110 ALA A CA 1
ATOM 876 C C . ALA A 1 110 ? -0.412 5.904 13.652 1.00 78.50 110 ALA A C 1
ATOM 878 O O . ALA A 1 110 ? 0.314 5.533 12.727 1.00 78.50 110 ALA A O 1
ATOM 879 N N . LEU A 1 111 ? -1.540 5.262 13.970 1.00 74.69 111 LEU A N 1
ATOM 880 C CA . LEU A 1 111 ? -2.037 4.093 13.237 1.00 74.69 111 LEU A CA 1
ATOM 881 C C . LEU A 1 111 ? -2.328 4.423 11.767 1.00 74.69 111 LEU A C 1
ATOM 883 O O . LEU A 1 111 ? -1.928 3.677 10.874 1.00 74.69 111 LEU A O 1
ATOM 887 N N . ARG A 1 112 ? -2.951 5.577 11.497 1.00 70.06 112 ARG A N 1
ATOM 888 C CA . ARG A 1 112 ? -3.224 6.040 10.127 1.00 70.06 112 ARG A CA 1
ATOM 889 C C . ARG A 1 112 ? -1.943 6.278 9.327 1.00 70.06 112 ARG A C 1
ATOM 891 O O . ARG A 1 112 ? -1.877 5.886 8.165 1.00 70.06 112 ARG A O 1
ATOM 898 N N . MET A 1 113 ? -0.930 6.897 9.937 1.00 75.62 113 MET A N 1
ATOM 899 C CA . ME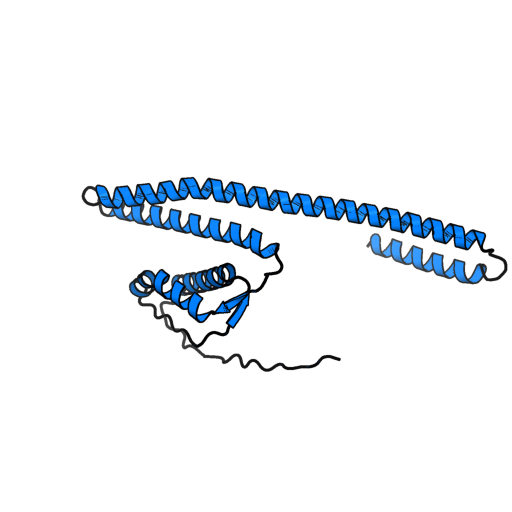T A 1 113 ? 0.371 7.106 9.293 1.00 75.62 113 MET A CA 1
ATOM 900 C C . MET A 1 113 ? 1.068 5.775 8.989 1.00 75.62 113 MET A C 1
ATOM 902 O O . MET A 1 113 ? 1.598 5.603 7.893 1.00 75.62 113 MET A O 1
ATOM 906 N N . SER A 1 114 ? 0.998 4.809 9.910 1.00 74.88 114 SER A N 1
ATOM 907 C CA . SER A 1 114 ? 1.549 3.464 9.705 1.00 74.88 114 SER A CA 1
ATOM 908 C C . SER A 1 114 ? 0.887 2.755 8.515 1.00 74.88 114 SER A C 1
ATOM 910 O O . SER A 1 114 ? 1.576 2.226 7.639 1.00 74.88 114 SER A O 1
ATOM 912 N N . ALA A 1 115 ? -0.446 2.835 8.417 1.00 68.06 115 ALA A N 1
ATOM 913 C CA . ALA A 1 115 ? -1.199 2.290 7.289 1.00 68.06 115 ALA A CA 1
ATOM 914 C C . ALA A 1 115 ? -0.822 2.963 5.954 1.00 68.06 115 ALA A C 1
ATOM 916 O O . ALA A 1 115 ? -0.566 2.273 4.969 1.00 68.06 115 ALA A O 1
ATOM 917 N N . MET A 1 116 ? -0.711 4.299 5.917 1.00 66.31 116 MET A N 1
ATOM 918 C CA . MET A 1 116 ? -0.296 5.038 4.713 1.00 66.31 116 MET A CA 1
ATOM 919 C C . MET A 1 116 ? 1.107 4.646 4.230 1.00 66.31 116 MET A C 1
ATOM 921 O O . MET A 1 116 ? 1.304 4.452 3.031 1.00 66.31 116 MET A O 1
ATOM 925 N N . LEU A 1 117 ? 2.069 4.483 5.143 1.00 70.81 117 LEU A N 1
ATOM 926 C CA . LEU A 1 117 ? 3.420 4.023 4.798 1.00 70.81 117 LEU A CA 1
ATOM 927 C C . LEU A 1 117 ? 3.413 2.593 4.245 1.00 70.81 117 LEU A C 1
ATOM 929 O O . LEU A 1 117 ? 4.117 2.302 3.277 1.00 70.81 117 LEU A O 1
ATOM 933 N N . GLY A 1 118 ? 2.571 1.720 4.807 1.00 67.94 118 GLY A N 1
ATOM 934 C CA . GLY A 1 118 ? 2.337 0.381 4.268 1.00 67.94 118 GLY A CA 1
ATOM 935 C C . GLY A 1 118 ? 1.836 0.409 2.819 1.00 67.94 118 GLY A C 1
ATOM 936 O O . GLY A 1 118 ? 2.371 -0.306 1.971 1.00 67.94 118 GLY A O 1
ATOM 937 N N . VAL A 1 119 ? 0.872 1.284 2.509 1.00 64.50 119 VAL A N 1
ATOM 938 C CA . VAL A 1 119 ? 0.314 1.440 1.152 1.00 64.50 119 VAL A CA 1
ATOM 939 C C . VAL A 1 119 ? 1.361 1.953 0.158 1.00 64.50 119 VAL A C 1
ATOM 941 O O . VAL A 1 119 ? 1.440 1.445 -0.961 1.00 64.50 119 VAL A O 1
ATOM 944 N N . VAL A 1 120 ? 2.199 2.919 0.548 1.00 67.38 120 VAL A N 1
ATOM 945 C CA . VAL A 1 120 ? 3.257 3.472 -0.322 1.00 67.38 120 VAL A CA 1
ATOM 946 C C . VAL A 1 120 ? 4.311 2.414 -0.668 1.00 67.38 120 VAL A C 1
ATOM 948 O O . VAL A 1 120 ? 4.673 2.259 -1.837 1.00 67.38 120 VAL A O 1
ATOM 951 N N . LEU A 1 121 ? 4.750 1.632 0.322 1.00 65.50 121 LEU A N 1
ATOM 952 C CA . LEU A 1 121 ? 5.664 0.506 0.114 1.00 65.50 121 LEU A CA 1
ATOM 953 C C . LEU A 1 121 ? 5.086 -0.542 -0.838 1.00 65.50 121 LEU A C 1
ATOM 955 O O . LEU A 1 121 ? 5.785 -1.038 -1.723 1.00 65.50 121 LEU A O 1
ATOM 959 N N . GLN A 1 122 ? 3.810 -0.887 -0.665 1.00 60.03 122 GLN A N 1
ATOM 960 C CA . GLN A 1 122 ? 3.164 -1.887 -1.507 1.00 60.03 122 GLN A CA 1
ATOM 961 C C . GLN A 1 122 ? 2.941 -1.377 -2.933 1.00 60.03 122 GLN A C 1
ATOM 963 O O . GLN A 1 122 ? 3.223 -2.115 -3.872 1.00 60.03 122 GLN A O 1
ATOM 968 N N . LEU A 1 123 ? 2.547 -0.114 -3.132 1.00 62.66 123 LEU A N 1
ATOM 969 C CA . LEU A 1 123 ? 2.425 0.482 -4.468 1.00 62.66 123 LEU A CA 1
ATOM 970 C C . LEU A 1 123 ? 3.752 0.432 -5.243 1.00 62.66 123 LEU A C 1
ATOM 972 O O . LEU A 1 123 ? 3.758 0.087 -6.424 1.00 62.66 123 LEU A O 1
ATOM 976 N N . SER A 1 124 ? 4.876 0.702 -4.569 1.00 63.56 124 SER A N 1
ATOM 977 C CA . SER A 1 124 ? 6.215 0.581 -5.164 1.00 63.56 124 SER A CA 1
ATOM 978 C C . SER A 1 124 ? 6.524 -0.843 -5.648 1.00 63.56 124 SER A C 1
ATOM 980 O O . SER A 1 124 ? 7.205 -1.004 -6.660 1.00 63.56 124 SER A O 1
ATOM 982 N N . ARG A 1 125 ? 6.013 -1.872 -4.956 1.00 63.12 125 ARG A N 1
ATOM 983 C CA . ARG A 1 125 ? 6.187 -3.288 -5.329 1.00 63.12 125 ARG A CA 1
ATOM 984 C C . ARG A 1 125 ? 5.254 -3.714 -6.471 1.00 63.12 125 ARG A C 1
ATOM 986 O O . ARG A 1 125 ? 5.697 -4.386 -7.397 1.00 63.12 125 ARG A O 1
ATOM 993 N N . ILE A 1 126 ? 3.989 -3.276 -6.452 1.00 62.75 126 ILE A N 1
ATOM 994 C CA . ILE A 1 126 ? 2.965 -3.607 -7.470 1.00 62.75 126 ILE A CA 1
ATOM 995 C C . ILE A 1 126 ? 3.373 -3.148 -8.870 1.00 62.75 126 ILE A C 1
ATOM 997 O O . ILE A 1 126 ? 3.105 -3.832 -9.852 1.00 62.75 126 ILE A O 1
ATOM 1001 N N . LEU A 1 127 ? 4.006 -1.979 -8.975 1.00 62.31 127 LEU A N 1
ATOM 1002 C CA . LEU A 1 127 ? 4.376 -1.391 -10.263 1.00 62.31 127 LEU A CA 1
ATOM 1003 C C . LEU A 1 127 ? 5.515 -2.139 -10.984 1.00 62.31 127 LEU A C 1
ATOM 1005 O O . LEU A 1 127 ? 5.821 -1.787 -12.122 1.00 62.31 127 LEU A O 1
ATOM 1009 N N . ARG A 1 128 ? 6.156 -3.134 -10.349 1.00 57.09 128 ARG A N 1
ATOM 1010 C CA . ARG A 1 128 ? 7.404 -3.750 -10.836 1.00 57.09 128 ARG A CA 1
ATOM 1011 C C . ARG A 1 128 ? 7.289 -5.210 -11.246 1.00 57.09 128 ARG A C 1
ATOM 1013 O O . ARG A 1 128 ? 7.936 -5.602 -12.214 1.00 57.09 128 ARG A O 1
ATOM 1020 N N . GLU A 1 129 ? 6.495 -6.015 -10.550 1.00 56.38 129 GLU A N 1
ATOM 1021 C CA . GLU A 1 129 ? 6.357 -7.429 -10.897 1.00 56.38 129 GLU A CA 1
ATOM 1022 C C . GLU A 1 129 ? 5.136 -7.650 -11.797 1.00 56.38 129 GLU A C 1
ATOM 1024 O O . GLU A 1 129 ? 4.035 -7.209 -11.450 1.00 56.38 129 GLU A O 1
ATOM 1029 N N . PRO A 1 130 ? 5.259 -8.379 -12.927 1.00 55.22 130 PRO A N 1
ATOM 1030 C CA . PRO A 1 130 ? 4.088 -9.047 -13.466 1.00 55.22 130 PRO A CA 1
ATOM 1031 C C . PRO A 1 130 ? 3.598 -9.946 -12.339 1.00 55.22 130 PRO A C 1
ATOM 1033 O O . PRO A 1 130 ? 4.336 -10.833 -11.916 1.00 55.22 130 PRO A O 1
ATOM 1036 N N . VAL A 1 131 ? 2.410 -9.653 -11.802 1.00 57.91 131 VAL A N 1
ATOM 1037 C CA . VAL A 1 131 ? 1.817 -10.415 -10.703 1.00 57.91 131 VAL A CA 1
ATOM 1038 C C . VAL A 1 131 ? 1.957 -11.888 -11.063 1.00 57.91 131 VAL A C 1
ATOM 1040 O O . VAL A 1 131 ? 1.305 -12.358 -11.997 1.00 57.91 131 VAL A O 1
ATOM 1043 N N . SER A 1 132 ? 2.861 -12.600 -10.384 1.00 56.72 132 SER A N 1
ATOM 1044 C CA . SER A 1 132 ? 2.959 -14.048 -10.499 1.00 56.72 132 SER A CA 1
ATOM 1045 C C . SER A 1 132 ? 1.724 -14.570 -9.787 1.00 56.72 132 SER A C 1
ATOM 1047 O O . SER A 1 132 ? 1.692 -14.776 -8.578 1.00 56.72 132 SER A O 1
ATOM 1049 N N . GLY A 1 133 ? 0.630 -14.586 -10.547 1.00 59.03 133 GLY A N 1
ATOM 1050 C CA . GLY A 1 133 ? -0.687 -14.898 -10.046 1.00 59.03 133 GLY A CA 1
ATOM 1051 C C . GLY A 1 133 ? -0.662 -16.316 -9.525 1.00 59.03 133 GLY A C 1
ATOM 1052 O O . GLY A 1 133 ? -0.450 -17.258 -10.284 1.00 59.03 133 GLY A O 1
ATOM 1053 N N . THR A 1 134 ? -0.840 -16.448 -8.220 1.00 75.06 134 THR A N 1
ATOM 1054 C CA . THR A 1 134 ? -1.354 -17.688 -7.659 1.00 75.06 134 THR A CA 1
ATOM 1055 C C . THR A 1 134 ? -2.870 -17.613 -7.702 1.00 75.06 134 THR A C 1
ATOM 1057 O O . THR A 1 134 ? -3.446 -16.522 -7.735 1.00 75.06 134 THR A O 1
ATOM 1060 N N . GLU A 1 135 ? -3.528 -18.763 -7.711 1.00 89.94 135 GLU A N 1
ATOM 1061 C CA . GLU A 1 135 ? -4.973 -18.790 -7.558 1.00 89.94 135 GLU A CA 1
ATOM 1062 C C . GLU A 1 135 ? -5.328 -18.364 -6.124 1.00 89.94 135 GLU A C 1
ATOM 1064 O O . GLU A 1 135 ? -4.861 -18.963 -5.155 1.00 89.94 135 GLU A O 1
ATOM 1069 N N . VAL A 1 136 ? -6.112 -17.296 -5.985 1.00 89.88 136 VAL A N 1
ATOM 1070 C CA . VAL A 1 136 ? -6.510 -16.708 -4.702 1.00 89.88 136 VAL A CA 1
ATOM 1071 C C . VAL A 1 136 ? -8.016 -16.839 -4.532 1.00 89.88 136 VAL A C 1
ATOM 1073 O O . VAL A 1 136 ? -8.781 -16.382 -5.384 1.00 89.88 136 VAL A O 1
ATOM 1076 N N . ASP A 1 137 ? -8.434 -17.409 -3.402 1.00 92.62 137 ASP A N 1
ATOM 1077 C CA . ASP A 1 137 ? -9.829 -17.408 -2.963 1.00 92.62 137 ASP A CA 1
ATOM 1078 C C . ASP A 1 137 ? -10.186 -16.076 -2.307 1.00 92.62 137 ASP A C 1
ATOM 1080 O O . ASP A 1 137 ? -9.767 -15.781 -1.185 1.00 92.62 137 ASP A O 1
ATOM 1084 N N . LEU A 1 138 ? -10.976 -15.264 -3.008 1.00 91.56 138 LEU A N 1
ATOM 1085 C CA . LEU A 1 138 ? -11.436 -13.983 -2.486 1.00 91.56 138 LEU A CA 1
ATOM 1086 C C . LEU A 1 138 ? -12.421 -14.129 -1.319 1.00 91.56 138 LEU A C 1
ATOM 1088 O O . LEU A 1 138 ? -12.520 -13.195 -0.526 1.00 91.56 138 LEU A O 1
ATOM 1092 N N . ASN A 1 139 ? -13.117 -15.266 -1.173 1.00 93.44 139 ASN A N 1
ATOM 1093 C CA . ASN A 1 139 ? -13.969 -15.496 -0.002 1.00 93.44 139 ASN A CA 1
ATOM 1094 C C . ASN A 1 139 ? -13.114 -15.644 1.258 1.00 93.44 139 ASN A C 1
ATOM 1096 O O . ASN A 1 139 ? -13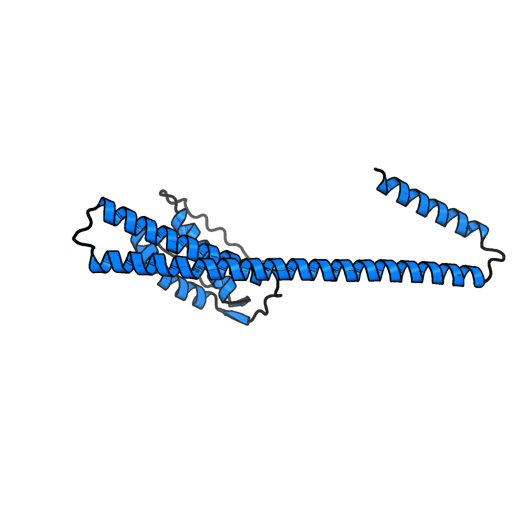.440 -15.064 2.284 1.00 93.44 139 ASN A O 1
ATOM 1100 N N . ALA A 1 140 ? -11.986 -16.352 1.177 1.00 89.19 140 ALA A N 1
ATOM 1101 C CA . ALA A 1 140 ? -11.075 -16.462 2.314 1.00 89.19 140 ALA A CA 1
ATOM 1102 C C . ALA A 1 140 ? -10.514 -15.088 2.719 1.00 89.19 140 ALA A C 1
ATOM 1104 O O . ALA A 1 140 ? -10.513 -14.740 3.892 1.00 89.19 140 ALA A O 1
ATOM 1105 N N . VAL A 1 141 ? -10.094 -14.281 1.739 1.00 83.88 141 VAL A N 1
ATOM 1106 C CA . VAL A 1 141 ? -9.530 -12.945 1.998 1.00 83.88 141 VAL A CA 1
ATOM 1107 C C . VAL A 1 141 ? -10.558 -12.000 2.626 1.00 83.88 141 VAL A C 1
ATOM 1109 O O . VAL A 1 141 ? -10.231 -11.251 3.541 1.00 83.88 141 VAL A O 1
ATOM 1112 N N . ILE A 1 142 ? -11.801 -12.003 2.139 1.00 89.31 142 ILE A N 1
ATOM 1113 C CA . ILE A 1 142 ? -12.822 -11.094 2.668 1.00 89.31 142 ILE A CA 1
ATOM 1114 C C . ILE A 1 142 ? -13.318 -11.515 4.057 1.00 89.31 142 ILE A C 1
ATOM 1116 O O . ILE A 1 142 ? -13.723 -10.647 4.826 1.00 89.31 142 ILE A O 1
ATOM 1120 N N . GLU A 1 143 ? -13.283 -12.807 4.395 1.00 88.12 143 GLU A N 1
ATOM 1121 C CA . GLU A 1 143 ? -13.602 -13.267 5.750 1.00 88.12 143 GLU A CA 1
ATOM 1122 C C . GLU A 1 143 ? -12.518 -12.859 6.755 1.00 88.12 143 GLU A C 1
ATOM 1124 O O . GLU A 1 143 ? -12.868 -12.319 7.803 1.00 88.12 143 GLU A O 1
ATOM 1129 N N . ASP A 1 144 ? -11.229 -12.970 6.403 1.00 79.31 144 ASP A N 1
ATOM 1130 C CA . ASP A 1 144 ? -10.132 -12.451 7.241 1.00 79.31 144 ASP A CA 1
ATOM 1131 C C . ASP A 1 144 ? -10.332 -10.946 7.531 1.00 79.31 144 ASP A C 1
ATOM 1133 O O . ASP A 1 144 ? -10.283 -10.490 8.677 1.00 79.31 144 ASP A O 1
ATOM 1137 N N . LEU A 1 145 ? -10.662 -10.166 6.493 1.00 77.56 145 LEU A N 1
ATOM 1138 C CA . LEU A 1 145 ? -10.948 -8.735 6.629 1.00 77.56 145 LEU A CA 1
ATOM 1139 C C . LEU A 1 145 ? -12.237 -8.457 7.420 1.00 77.56 145 LEU A C 1
ATOM 1141 O O . LEU A 1 145 ? -12.320 -7.456 8.130 1.00 77.56 145 LEU A O 1
ATOM 1145 N N . ARG A 1 146 ? -13.261 -9.313 7.331 1.00 83.69 146 ARG A N 1
ATOM 1146 C CA . ARG A 1 146 ? -14.494 -9.162 8.121 1.00 83.69 146 ARG A CA 1
ATOM 1147 C C . ARG A 1 146 ? -14.186 -9.233 9.615 1.00 83.69 146 ARG A C 1
ATOM 1149 O O . ARG A 1 146 ? -14.742 -8.440 10.377 1.00 83.69 146 ARG A O 1
ATOM 1156 N N . GLU A 1 147 ? -13.324 -10.160 10.023 1.00 77.19 147 GLU A N 1
ATOM 1157 C CA . GLU A 1 147 ? -12.894 -10.292 11.415 1.00 77.19 147 GLU A CA 1
ATOM 1158 C C . GLU A 1 147 ? -12.107 -9.059 11.876 1.00 77.19 147 GLU A C 1
ATOM 1160 O O . GLU A 1 147 ? -12.411 -8.498 12.931 1.00 77.19 147 GLU A O 1
ATOM 1165 N N . GLU A 1 148 ? -11.172 -8.570 11.056 1.00 70.75 148 GLU A N 1
ATOM 1166 C CA . GLU A 1 148 ? -10.380 -7.370 11.360 1.00 70.75 148 GLU A CA 1
ATOM 1167 C C . GLU A 1 148 ? -11.262 -6.118 11.545 1.00 70.75 148 GLU A C 1
ATOM 1169 O O . GLU A 1 148 ? -11.063 -5.321 12.469 1.00 70.75 148 GLU A O 1
ATOM 1174 N N . PHE A 1 149 ? -12.293 -5.960 10.710 1.00 76.94 149 PHE A N 1
ATOM 1175 C CA . PHE A 1 149 ? -13.205 -4.815 10.745 1.00 76.94 149 PHE A CA 1
ATOM 1176 C C . PHE A 1 149 ? -14.374 -4.963 11.732 1.00 76.94 149 PHE A C 1
ATOM 1178 O O . PHE A 1 149 ? -15.166 -4.025 11.866 1.00 76.94 149 PHE A O 1
ATOM 1185 N N . ALA A 1 150 ? -14.505 -6.082 12.455 1.00 78.06 150 ALA A N 1
ATOM 1186 C CA . ALA A 1 150 ? -15.679 -6.378 13.284 1.00 78.06 150 ALA A CA 1
ATOM 1187 C C . ALA A 1 150 ? -16.011 -5.262 14.292 1.00 78.06 150 ALA A C 1
ATOM 1189 O O . ALA A 1 150 ? -17.153 -4.803 14.376 1.00 78.06 150 ALA A O 1
ATOM 1190 N N . ASN A 1 151 ? -15.004 -4.756 15.010 1.00 68.19 151 ASN A N 1
ATOM 1191 C CA . ASN A 1 151 ? -15.192 -3.668 15.975 1.00 68.19 151 ASN A CA 1
ATOM 1192 C C . ASN A 1 151 ? -15.629 -2.363 15.298 1.00 68.19 151 ASN A C 1
ATOM 1194 O O . ASN A 1 151 ? -16.495 -1.655 15.804 1.00 68.19 151 ASN A O 1
ATOM 1198 N N . GLN A 1 152 ? -15.055 -2.049 14.138 1.00 75.94 152 GLN A N 1
ATOM 1199 C CA . GLN A 1 152 ? -15.348 -0.817 13.409 1.00 75.94 152 GLN A CA 1
ATOM 1200 C C . GLN A 1 152 ? -16.759 -0.851 12.813 1.00 75.94 152 GLN A C 1
ATOM 1202 O O . GLN A 1 152 ? -17.466 0.152 12.873 1.00 75.94 152 GLN A O 1
ATOM 1207 N N . LEU A 1 153 ? -17.188 -2.010 12.300 1.00 82.12 153 LEU A N 1
ATOM 1208 C CA . LEU A 1 153 ? -18.547 -2.257 11.814 1.00 82.12 153 LEU A CA 1
ATOM 1209 C C . LEU A 1 153 ? -19.581 -2.107 12.937 1.00 82.12 153 LEU A C 1
ATOM 1211 O O . LEU A 1 153 ? -20.577 -1.409 12.750 1.00 82.12 153 LEU A O 1
ATOM 1215 N N . ASN A 1 154 ? -19.305 -2.682 14.113 1.00 78.56 154 ASN A N 1
ATOM 1216 C CA . ASN A 1 154 ? -20.178 -2.580 15.285 1.00 78.56 154 ASN A CA 1
ATOM 1217 C C . ASN A 1 154 ? -20.316 -1.131 15.771 1.00 78.56 154 ASN A C 1
ATOM 1219 O O . ASN A 1 154 ? -21.428 -0.634 15.924 1.00 78.56 154 ASN A O 1
ATOM 1223 N N . THR A 1 155 ? -19.199 -0.422 15.954 1.00 72.62 155 THR A N 1
ATOM 1224 C CA . THR A 1 155 ? -19.204 0.991 16.374 1.00 72.62 155 THR A CA 1
ATOM 1225 C C . THR A 1 155 ? -19.889 1.893 15.345 1.00 72.62 155 THR A C 1
ATOM 1227 O O . THR A 1 155 ? -20.479 2.916 15.688 1.00 72.62 155 THR A O 1
ATOM 1230 N N . ALA A 1 156 ? -19.818 1.527 14.066 1.00 77.94 156 ALA A N 1
ATOM 1231 C CA . ALA A 1 156 ? -20.420 2.277 12.977 1.00 77.94 156 ALA A CA 1
ATOM 1232 C C . ALA A 1 156 ? -21.912 1.988 12.744 1.00 77.94 156 ALA A C 1
ATOM 1234 O O . ALA A 1 156 ? -22.490 2.676 11.896 1.00 77.94 156 ALA A O 1
ATOM 1235 N N . ASP A 1 157 ? -22.491 1.000 13.440 1.00 84.50 157 ASP A N 1
ATOM 1236 C CA . ASP A 1 157 ? -23.785 0.372 13.122 1.00 84.50 157 ASP A CA 1
ATOM 1237 C C . ASP A 1 157 ? -23.908 0.049 11.619 1.00 84.50 157 ASP A C 1
ATOM 1239 O O . ASP A 1 157 ? -24.886 0.363 10.935 1.00 84.50 157 ASP A O 1
ATOM 1243 N N . ALA A 1 158 ? -22.827 -0.503 11.063 1.00 83.00 158 ALA A N 1
ATOM 1244 C CA . ALA A 1 158 ? -22.686 -0.780 9.644 1.00 83.00 158 ALA A CA 1
ATOM 1245 C C . ALA A 1 158 ? -22.741 -2.286 9.385 1.00 83.00 158 ALA A C 1
ATOM 1247 O O . ALA A 1 158 ? -22.092 -3.084 10.058 1.00 83.00 158 ALA A O 1
ATOM 1248 N N . LYS A 1 159 ? -23.493 -2.679 8.353 1.00 87.06 159 LYS A N 1
ATOM 1249 C CA . LYS A 1 159 ? -23.624 -4.078 7.942 1.00 87.06 159 LYS A CA 1
ATOM 1250 C C . LYS A 1 159 ? -22.802 -4.346 6.686 1.00 87.06 159 LYS A C 1
ATOM 1252 O O . LYS A 1 159 ? -23.030 -3.716 5.655 1.00 87.06 159 LYS A O 1
ATOM 1257 N N . LEU A 1 160 ? -21.892 -5.316 6.767 1.00 86.44 160 LEU A N 1
ATOM 1258 C CA . LEU A 1 160 ? -21.129 -5.807 5.622 1.00 86.44 160 LEU A CA 1
ATOM 1259 C C . LEU A 1 160 ? -21.863 -6.984 4.962 1.00 86.44 160 LEU A C 1
ATOM 1261 O O . LEU A 1 160 ? -21.993 -8.060 5.550 1.00 86.44 160 LEU A O 1
ATOM 1265 N N . GLU A 1 161 ? -22.361 -6.774 3.743 1.00 89.50 161 GLU A N 1
ATOM 1266 C CA . GLU A 1 161 ? -23.021 -7.806 2.935 1.00 89.50 161 GLU A CA 1
ATOM 1267 C C . GLU A 1 161 ? -22.085 -8.275 1.819 1.00 89.50 161 GLU A C 1
ATOM 1269 O O . GLU A 1 161 ? -21.689 -7.493 0.957 1.00 89.50 161 GLU A O 1
ATOM 1274 N N . ILE A 1 162 ? -21.735 -9.562 1.843 1.00 89.00 162 ILE A N 1
ATOM 1275 C CA . ILE A 1 162 ? -20.806 -10.192 0.902 1.00 89.00 162 ILE A CA 1
ATOM 1276 C C . ILE A 1 162 ? -21.559 -11.299 0.164 1.00 89.00 162 ILE A C 1
ATOM 1278 O O . ILE A 1 162 ? -22.156 -12.177 0.787 1.00 89.00 162 ILE A O 1
ATOM 1282 N N . GLY A 1 163 ? -21.573 -11.224 -1.167 1.00 89.19 163 GLY A N 1
ATOM 1283 C CA . GLY A 1 163 ? -22.023 -12.318 -2.030 1.00 89.19 163 GLY A CA 1
ATOM 1284 C C . GLY A 1 163 ? -20.877 -13.279 -2.352 1.00 89.19 163 GLY A C 1
ATOM 1285 O O . GLY A 1 163 ? -19.735 -13.019 -1.993 1.00 89.19 163 GLY A O 1
ATOM 1286 N N . ALA A 1 164 ? -21.166 -14.367 -3.068 1.00 90.12 164 ALA A N 1
ATOM 1287 C CA . ALA A 1 164 ? -20.132 -15.309 -3.495 1.00 90.12 164 ALA A CA 1
ATOM 1288 C C . ALA A 1 164 ? -19.070 -14.612 -4.365 1.00 90.12 164 ALA A C 1
ATOM 1290 O O . ALA A 1 164 ? -19.407 -14.014 -5.394 1.00 90.12 164 ALA A O 1
ATOM 1291 N N . LEU A 1 165 ? -17.802 -14.704 -3.958 1.00 92.88 165 LEU A N 1
ATOM 1292 C CA . LEU A 1 165 ? -16.674 -14.138 -4.696 1.00 92.88 165 LEU A CA 1
ATOM 1293 C C . LEU A 1 165 ? -15.949 -15.220 -5.519 1.00 92.88 165 LEU A C 1
ATOM 1295 O O . LEU A 1 165 ? -15.903 -16.378 -5.100 1.00 92.88 165 LEU A O 1
ATOM 1299 N N . PRO A 1 166 ? -15.404 -14.880 -6.701 1.00 92.44 166 PRO A N 1
ATOM 1300 C CA . PRO A 1 166 ? -14.683 -15.832 -7.543 1.00 92.44 166 PRO A CA 1
ATOM 1301 C C . PRO A 1 166 ? -13.251 -16.087 -7.046 1.00 92.44 166 PRO A C 1
ATOM 1303 O O . PRO A 1 166 ? -12.660 -15.246 -6.368 1.00 92.44 166 PRO A O 1
ATOM 1306 N N . MET A 1 167 ? -12.661 -17.205 -7.481 1.00 93.06 167 MET A N 1
ATOM 1307 C CA . MET A 1 167 ? -11.205 -17.392 -7.456 1.00 93.06 167 MET A CA 1
ATOM 1308 C C . MET A 1 167 ? -10.569 -16.502 -8.528 1.00 93.06 167 MET A C 1
ATOM 1310 O O . MET A 1 167 ? -11.068 -16.437 -9.656 1.00 93.06 167 MET A O 1
ATOM 1314 N N . VAL A 1 168 ? -9.465 -15.831 -8.208 1.00 89.94 168 VAL A N 1
ATOM 1315 C CA . VAL A 1 168 ? -8.760 -14.951 -9.153 1.00 89.94 168 VAL A CA 1
ATOM 1316 C C . VAL A 1 168 ? -7.270 -15.254 -9.186 1.00 89.94 168 VAL A C 1
ATOM 1318 O O . VAL A 1 168 ? -6.687 -15.659 -8.188 1.00 89.94 168 VAL A O 1
ATOM 1321 N N . GLN A 1 169 ? -6.638 -15.035 -10.337 1.00 86.88 169 GLN A N 1
ATOM 1322 C CA . GLN A 1 169 ? -5.184 -15.106 -10.451 1.00 86.88 169 GLN A CA 1
ATOM 1323 C C . GLN A 1 169 ? -4.586 -13.783 -9.984 1.00 86.88 169 GLN A C 1
ATOM 1325 O O . GLN A 1 169 ? -4.850 -12.734 -10.576 1.00 86.88 169 GLN A O 1
ATOM 1330 N N . GLY A 1 170 ? -3.797 -13.819 -8.915 1.00 80.62 170 GLY A N 1
ATOM 1331 C CA . GLY A 1 170 ? -3.208 -12.610 -8.364 1.00 80.62 170 GLY A CA 1
ATOM 1332 C C . GLY A 1 170 ? -2.302 -12.854 -7.165 1.00 80.62 170 GLY A C 1
ATOM 1333 O O . GLY A 1 170 ? -2.038 -13.988 -6.768 1.00 80.62 170 GLY A O 1
ATOM 1334 N N . SER A 1 171 ? -1.831 -11.759 -6.576 1.00 77.50 171 SER A N 1
ATOM 1335 C CA . SER A 1 171 ? -1.189 -11.787 -5.266 1.00 77.50 171 SER A CA 1
ATOM 1336 C C . SER A 1 171 ? -2.253 -11.560 -4.201 1.00 77.50 171 SER A C 1
ATOM 1338 O O . SER A 1 171 ? -2.943 -10.537 -4.222 1.00 77.50 171 SER A O 1
ATOM 1340 N N . ARG A 1 172 ? -2.371 -12.505 -3.259 1.00 79.06 172 ARG A N 1
ATOM 1341 C CA . ARG A 1 172 ? -3.309 -12.418 -2.130 1.00 79.06 172 ARG A CA 1
ATOM 1342 C C . ARG A 1 172 ? -3.158 -11.095 -1.382 1.00 79.06 172 ARG A C 1
ATOM 1344 O O . ARG A 1 172 ? -4.150 -10.417 -1.164 1.00 79.06 172 ARG A O 1
ATOM 1351 N N . GLN A 1 173 ? -1.920 -10.698 -1.093 1.00 67.06 173 GLN A N 1
ATOM 1352 C CA . GLN A 1 173 ? -1.603 -9.475 -0.348 1.00 67.06 173 GLN A CA 1
ATOM 1353 C C . GLN A 1 173 ? -2.132 -8.213 -1.043 1.00 67.06 173 GLN A C 1
ATOM 1355 O O . GLN A 1 173 ? -2.657 -7.313 -0.394 1.00 67.06 173 GLN A O 1
ATOM 1360 N N . LEU A 1 174 ? -2.028 -8.152 -2.376 1.00 71.69 174 LEU A N 1
ATOM 1361 C CA . LEU A 1 174 ? -2.497 -6.998 -3.146 1.00 71.69 174 LEU A CA 1
ATOM 1362 C C . LEU A 1 174 ? -4.022 -6.917 -3.189 1.00 71.69 174 LEU A C 1
ATOM 1364 O O . LEU A 1 174 ? -4.589 -5.828 -3.108 1.00 71.69 174 LEU A O 1
ATOM 1368 N N . LEU A 1 175 ? -4.679 -8.071 -3.321 1.00 80.44 175 LEU A N 1
ATOM 1369 C CA . LEU A 1 175 ? -6.136 -8.176 -3.320 1.00 80.44 175 LEU A CA 1
ATOM 1370 C C . LEU A 1 175 ? -6.708 -7.841 -1.940 1.00 80.44 175 LEU A C 1
ATOM 1372 O O . LEU A 1 175 ? -7.670 -7.085 -1.852 1.00 80.44 175 LEU A O 1
ATOM 1376 N N . GLU A 1 176 ? -6.078 -8.336 -0.877 1.00 76.31 176 GLU A N 1
ATOM 1377 C CA . GLU A 1 176 ? -6.412 -8.021 0.511 1.00 76.31 176 GLU A CA 1
ATOM 1378 C C . GLU A 1 176 ? -6.290 -6.522 0.785 1.00 76.31 176 GLU A C 1
ATOM 1380 O O . GLU A 1 176 ? -7.250 -5.907 1.236 1.00 76.31 176 GLU A O 1
ATOM 1385 N N . MET A 1 177 ? -5.180 -5.890 0.391 1.00 66.44 177 MET A N 1
ATOM 1386 C CA . MET A 1 177 ? -5.019 -4.442 0.541 1.00 66.44 177 MET A CA 1
ATOM 1387 C C . MET A 1 177 ? -6.061 -3.650 -0.264 1.00 66.44 177 MET A C 1
ATOM 1389 O O . MET A 1 177 ? -6.584 -2.639 0.211 1.00 66.44 177 MET A O 1
ATOM 1393 N N . ALA A 1 178 ? -6.359 -4.065 -1.498 1.00 76.69 178 ALA A N 1
ATOM 1394 C CA . ALA A 1 178 ? -7.373 -3.400 -2.310 1.00 76.69 178 ALA A CA 1
ATOM 1395 C C . ALA A 1 178 ? -8.752 -3.475 -1.638 1.00 76.69 178 ALA A C 1
ATOM 1397 O O . ALA A 1 178 ? -9.433 -2.457 -1.521 1.00 76.69 178 ALA A O 1
ATOM 1398 N N . LEU A 1 179 ? -9.137 -4.656 -1.150 1.00 79.19 179 LEU A N 1
ATOM 1399 C CA . LEU A 1 179 ? -10.395 -4.870 -0.439 1.00 79.19 179 LEU A CA 1
ATOM 1400 C C . LEU A 1 179 ? -10.440 -4.099 0.883 1.00 79.19 179 LEU A C 1
ATOM 1402 O O . LEU A 1 179 ? -11.430 -3.418 1.137 1.00 79.19 179 LEU A O 1
ATOM 1406 N N . TRP A 1 180 ? -9.360 -4.117 1.666 1.00 81.44 180 TRP A N 1
ATOM 1407 C CA . TRP A 1 180 ? -9.222 -3.335 2.897 1.00 81.44 180 TRP A CA 1
ATOM 1408 C C . TRP A 1 180 ? -9.468 -1.847 2.627 1.00 81.44 180 TRP A C 1
ATOM 1410 O O . TRP A 1 180 ? -10.303 -1.226 3.279 1.00 81.44 180 TRP A O 1
ATOM 1420 N N . ASN A 1 181 ? -8.829 -1.283 1.595 1.00 67.81 181 ASN A N 1
ATOM 1421 C CA . ASN A 1 181 ? -9.006 0.125 1.227 1.00 67.81 181 ASN A CA 1
ATOM 1422 C C . ASN A 1 181 ? -10.442 0.445 0.799 1.00 67.81 181 ASN A C 1
ATOM 1424 O O . ASN A 1 181 ? -10.949 1.531 1.079 1.00 67.81 181 ASN A O 1
ATOM 1428 N N . LEU A 1 182 ? -11.110 -0.473 0.098 1.00 80.19 182 LEU A N 1
ATOM 1429 C CA . LEU A 1 182 ? -12.510 -0.294 -0.277 1.00 80.19 182 LEU A CA 1
ATOM 1430 C C . LEU A 1 182 ? -13.429 -0.334 0.951 1.00 80.19 182 LEU A C 1
ATOM 1432 O O . LEU A 1 182 ? -14.332 0.496 1.042 1.00 80.19 182 LEU A O 1
ATOM 1436 N N . LEU A 1 183 ? -13.183 -1.243 1.898 1.00 77.38 183 LEU A N 1
ATOM 1437 C CA . LEU A 1 183 ? -13.944 -1.364 3.146 1.00 77.38 183 LEU A CA 1
ATOM 1438 C C . LEU A 1 183 ? -13.756 -0.144 4.053 1.00 77.38 183 LEU A C 1
ATOM 1440 O O . LEU A 1 183 ? -14.736 0.452 4.501 1.00 77.38 183 LEU A O 1
ATOM 1444 N N . ASP A 1 184 ? -12.510 0.272 4.262 1.00 73.12 184 ASP A N 1
ATOM 1445 C CA . ASP A 1 184 ? -12.158 1.454 5.046 1.00 73.12 184 ASP A CA 1
ATOM 1446 C C . ASP A 1 184 ? -12.782 2.726 4.447 1.00 73.12 184 ASP A C 1
ATOM 1448 O O . ASP A 1 184 ? -13.420 3.512 5.154 1.00 73.12 184 ASP A O 1
ATOM 1452 N N . ASN A 1 185 ? -12.719 2.887 3.120 1.00 71.94 185 ASN A N 1
ATOM 1453 C CA . ASN A 1 185 ? -13.403 3.985 2.439 1.00 71.94 185 ASN A CA 1
ATOM 1454 C C . ASN A 1 185 ? -14.930 3.896 2.578 1.00 71.94 185 ASN A C 1
ATOM 1456 O O . ASN A 1 185 ? -15.576 4.909 2.850 1.00 71.94 185 ASN A O 1
ATOM 1460 N N . ALA A 1 186 ? -15.524 2.710 2.428 1.00 81.81 186 ALA A N 1
ATOM 1461 C CA . ALA A 1 186 ? -16.968 2.529 2.573 1.00 81.81 186 ALA A CA 1
ATOM 1462 C C . ALA A 1 186 ? -17.454 2.909 3.981 1.00 81.81 186 ALA A C 1
ATOM 1464 O O . ALA A 1 186 ? -18.498 3.548 4.121 1.00 81.81 186 ALA A O 1
ATOM 1465 N N . LEU A 1 187 ? -16.678 2.585 5.020 1.00 76.12 187 LEU A N 1
ATOM 1466 C CA . LEU A 1 187 ? -16.979 2.959 6.401 1.00 76.12 187 LEU A CA 1
ATOM 1467 C C . LEU A 1 187 ? -16.804 4.456 6.660 1.00 76.12 187 LEU A C 1
ATOM 1469 O O . LEU A 1 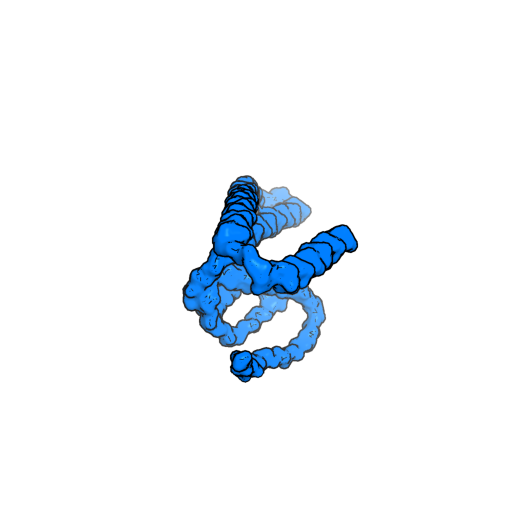187 ? -17.665 5.056 7.313 1.00 76.12 187 LEU A O 1
ATOM 1473 N N . LYS A 1 188 ? -15.729 5.067 6.146 1.00 63.94 188 LYS A N 1
ATOM 1474 C CA . LYS A 1 188 ? -15.440 6.504 6.296 1.00 63.94 188 LYS A CA 1
ATOM 1475 C C . LYS A 1 188 ? -16.461 7.389 5.590 1.00 63.94 188 LYS A C 1
ATOM 1477 O O . LYS A 1 188 ? -16.873 8.405 6.145 1.00 63.94 188 LYS A O 1
ATOM 1482 N N . PHE A 1 189 ? -16.889 7.001 4.391 1.00 75.25 189 PHE A N 1
ATOM 1483 C CA . PHE A 1 189 ? -17.780 7.796 3.541 1.00 75.25 189 PHE A CA 1
ATOM 1484 C C . PHE A 1 189 ? -19.235 7.312 3.557 1.00 75.25 189 PHE A C 1
ATOM 1486 O O . PHE A 1 189 ? -20.014 7.659 2.665 1.00 75.25 189 PHE A O 1
ATOM 1493 N N . ARG A 1 190 ? -19.640 6.536 4.571 1.00 77.69 190 ARG A N 1
ATOM 1494 C CA . ARG A 1 190 ? -21.040 6.121 4.722 1.00 77.69 190 ARG A CA 1
ATOM 1495 C C . ARG A 1 190 ? -21.945 7.346 4.898 1.00 77.69 190 ARG A C 1
ATOM 1497 O O . ARG A 1 190 ? -21.766 8.151 5.811 1.00 77.69 190 ARG A O 1
ATOM 1504 N N . GLY A 1 191 ? -22.928 7.505 4.015 1.00 65.19 191 GLY A N 1
ATOM 1505 C CA . GLY A 1 191 ? -23.929 8.562 4.144 1.00 65.19 191 GLY A CA 1
ATOM 1506 C C . GLY A 1 191 ? -24.860 8.291 5.330 1.00 65.19 191 GLY A C 1
ATOM 1507 O O . GLY A 1 191 ? -25.334 7.170 5.490 1.00 65.19 191 GLY A O 1
ATOM 1508 N N . LYS A 1 192 ? -25.198 9.319 6.125 1.00 54.16 192 LYS A N 1
ATOM 1509 C CA . LYS A 1 192 ? -26.223 9.239 7.197 1.00 54.16 192 LYS A CA 1
ATOM 1510 C C . LYS A 1 192 ? -27.641 8.938 6.676 1.00 54.16 192 LYS A C 1
ATOM 1512 O O . LYS A 1 192 ? -28.573 8.784 7.457 1.00 54.16 192 LYS A O 1
ATOM 1517 N N . SER A 1 193 ? -27.818 8.861 5.362 1.00 48.91 193 SER A N 1
ATOM 1518 C CA . SER A 1 193 ? -29.084 8.591 4.690 1.00 48.91 193 SER A CA 1
ATOM 1519 C C . SER A 1 193 ? -28.829 7.509 3.654 1.00 48.91 193 SER A C 1
ATOM 1521 O O . SER A 1 193 ? -28.052 7.717 2.725 1.00 48.91 193 SER A O 1
ATOM 1523 N N . ARG A 1 194 ? -29.459 6.350 3.845 1.00 44.88 194 ARG A N 1
ATOM 1524 C CA . ARG A 1 194 ? -29.412 5.197 2.943 1.00 44.88 194 ARG A CA 1
ATOM 1525 C C . ARG A 1 194 ? -29.791 5.643 1.522 1.00 44.88 194 ARG A C 1
ATOM 1527 O O . ARG A 1 194 ? -30.962 5.951 1.307 1.00 44.88 194 ARG A O 1
ATOM 1534 N N . PRO A 1 195 ? -28.871 5.672 0.542 1.00 43.41 195 PRO A N 1
ATOM 1535 C CA . PRO A 1 195 ? -29.277 5.750 -0.848 1.00 43.41 195 PRO A CA 1
ATOM 1536 C C . PRO A 1 195 ? -29.839 4.372 -1.197 1.00 43.41 195 PRO A C 1
ATOM 1538 O O . PRO A 1 195 ? -29.187 3.354 -0.961 1.00 43.41 195 PRO A O 1
ATOM 1541 N N . GLU A 1 196 ? -31.067 4.323 -1.701 1.00 43.59 196 GLU A N 1
ATOM 1542 C CA . GLU A 1 196 ? -31.676 3.093 -2.201 1.00 43.59 196 GLU A CA 1
ATOM 1543 C C . GLU A 1 196 ? -30.722 2.419 -3.198 1.00 43.59 196 GLU A C 1
ATOM 1545 O O . GLU A 1 196 ? -30.382 2.972 -4.248 1.00 43.59 196 GLU A O 1
ATOM 1550 N N . SER A 1 197 ? -30.233 1.230 -2.846 1.00 43.62 197 SER A N 1
ATOM 1551 C CA . SER A 1 197 ? -29.291 0.479 -3.662 1.00 43.62 197 SER A CA 1
ATOM 1552 C C . SER A 1 197 ? -29.997 -0.037 -4.916 1.00 43.62 197 SER A C 1
ATOM 1554 O O . SER A 1 197 ? -30.613 -1.101 -4.936 1.00 43.62 197 SER A O 1
ATOM 1556 N N . ARG A 1 198 ? -29.873 0.698 -6.027 1.00 38.41 198 ARG A N 1
ATOM 1557 C CA . ARG A 1 198 ? -30.075 0.125 -7.363 1.00 38.41 198 ARG A CA 1
ATOM 1558 C C . ARG A 1 198 ? -28.937 -0.856 -7.636 1.00 38.41 198 ARG A C 1
ATOM 1560 O O . ARG A 1 198 ? -27.902 -0.489 -8.183 1.00 38.41 198 ARG A O 1
ATOM 1567 N N . SER A 1 199 ? -29.151 -2.114 -7.260 1.00 38.66 199 SER A N 1
ATOM 1568 C CA . SER A 1 199 ? -28.372 -3.251 -7.745 1.00 38.66 199 SER A CA 1
ATOM 1569 C C . SER A 1 199 ? -28.461 -3.290 -9.275 1.00 38.66 199 SER A C 1
ATOM 1571 O O . SER A 1 199 ? -29.455 -3.728 -9.853 1.00 38.66 199 SER A O 1
ATOM 1573 N N . ARG A 1 200 ? -27.438 -2.764 -9.957 1.00 38.22 200 ARG A N 1
ATOM 1574 C CA . ARG A 1 200 ? -27.176 -3.091 -11.359 1.00 38.22 200 ARG A CA 1
ATOM 1575 C C . ARG A 1 200 ? -26.290 -4.327 -11.355 1.00 38.22 200 ARG A C 1
ATOM 1577 O O . ARG A 1 200 ? -25.106 -4.230 -11.047 1.00 38.22 200 ARG A O 1
ATOM 1584 N N . ARG A 1 201 ? -26.874 -5.477 -11.700 1.00 34.72 201 ARG A N 1
ATOM 1585 C CA . ARG A 1 201 ? -26.106 -6.666 -12.081 1.00 34.72 201 ARG A CA 1
ATOM 1586 C C . ARG A 1 201 ? -25.187 -6.285 -13.240 1.00 34.72 201 ARG A C 1
ATOM 1588 O O . ARG A 1 201 ? -25.656 -5.818 -14.277 1.00 34.72 201 ARG A O 1
ATOM 1595 N N . LEU A 1 202 ? -23.884 -6.440 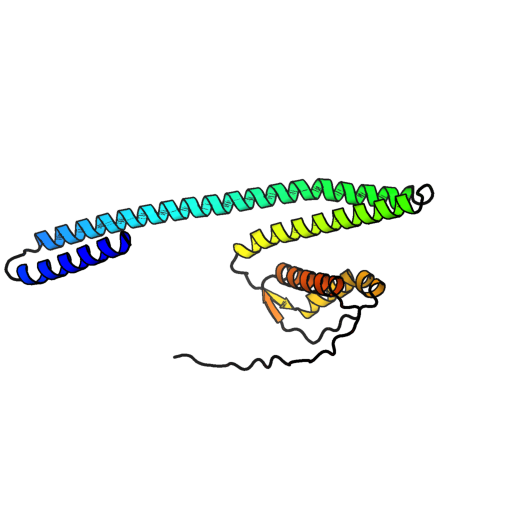-13.040 1.00 43.56 202 LEU A N 1
ATOM 1596 C CA . LEU A 1 202 ? -22.919 -6.480 -14.129 1.00 43.56 202 LEU A CA 1
ATOM 1597 C C . LEU A 1 202 ? -22.975 -7.897 -14.698 1.00 43.56 202 LEU A C 1
ATOM 1599 O O . LEU A 1 202 ? -22.290 -8.791 -14.213 1.00 43.56 202 LEU A O 1
ATOM 1603 N N . ASP A 1 203 ? -23.840 -8.105 -15.689 1.00 36.41 203 ASP A N 1
ATOM 1604 C CA . ASP A 1 203 ? -23.839 -9.341 -16.463 1.00 36.41 203 ASP A CA 1
ATOM 1605 C C . ASP A 1 203 ? -22.547 -9.385 -17.293 1.00 36.41 203 ASP A C 1
ATOM 1607 O O . ASP A 1 203 ? -22.340 -8.603 -18.228 1.00 36.41 203 ASP A O 1
ATOM 1611 N N . SER A 1 204 ? -21.644 -10.294 -16.931 1.00 45.25 204 SER A N 1
ATOM 1612 C CA . SER A 1 204 ? -20.433 -10.597 -17.683 1.00 45.25 204 SER A CA 1
ATOM 1613 C C . SER A 1 204 ? -20.782 -11.399 -18.940 1.00 45.25 204 SER A C 1
ATOM 1615 O O . SER A 1 204 ? -20.698 -12.622 -18.983 1.00 45.25 204 SER A O 1
ATOM 1617 N N . ALA A 1 205 ? -21.149 -10.695 -20.010 1.00 45.75 205 ALA A N 1
ATOM 1618 C CA . ALA A 1 205 ? -21.242 -11.276 -21.345 1.00 45.75 205 ALA A CA 1
ATOM 1619 C C . ALA A 1 205 ? -20.657 -10.330 -22.400 1.00 45.75 205 ALA A C 1
ATOM 1621 O O . ALA A 1 205 ? -21.369 -9.565 -23.044 1.00 45.75 205 ALA A O 1
ATOM 1622 N N . ARG A 1 206 ? -19.343 -10.431 -22.630 1.00 38.53 206 ARG A N 1
ATOM 1623 C CA . ARG A 1 206 ? -18.749 -10.192 -23.954 1.00 38.53 206 ARG A CA 1
ATOM 1624 C C . ARG A 1 206 ? -17.684 -11.243 -24.236 1.00 38.53 206 ARG A C 1
ATOM 1626 O O . ARG A 1 206 ? -16.489 -10.993 -24.156 1.00 38.53 206 ARG A O 1
ATOM 1633 N N . SER A 1 207 ? -18.163 -12.425 -24.612 1.00 41.44 207 SER A N 1
ATOM 1634 C CA . SER A 1 207 ? -17.451 -13.239 -25.590 1.00 41.44 207 SER A CA 1
ATOM 1635 C C . SER A 1 207 ? -17.609 -12.533 -26.937 1.00 41.44 207 SER A C 1
ATOM 1637 O O . SER A 1 207 ? -18.723 -12.354 -27.426 1.00 41.44 207 SER A O 1
ATOM 1639 N N . GLY A 1 208 ? -16.507 -12.038 -27.486 1.00 33.28 208 GLY A N 1
ATOM 1640 C CA . GLY A 1 208 ? -16.480 -11.313 -28.748 1.00 33.28 208 GLY A CA 1
ATOM 1641 C C . GLY A 1 208 ? -15.126 -11.507 -29.399 1.00 33.28 208 GLY A C 1
ATOM 1642 O O . GLY A 1 208 ? -14.204 -10.742 -29.142 1.00 33.28 208 GLY A O 1
ATOM 1643 N N . LYS A 1 209 ? -15.032 -12.566 -30.211 1.00 38.00 209 LYS A N 1
ATOM 1644 C CA . LYS A 1 209 ? -13.971 -12.782 -31.198 1.00 38.00 209 LYS A CA 1
ATOM 1645 C C . LYS A 1 209 ? -13.671 -11.469 -31.924 1.00 38.00 209 LYS A C 1
ATOM 1647 O O . LYS A 1 209 ? -14.588 -10.865 -32.476 1.00 38.00 209 LYS A O 1
ATOM 1652 N N . LEU A 1 210 ? -12.401 -11.094 -31.990 1.00 37.22 210 LEU A N 1
ATOM 1653 C CA . LEU A 1 210 ? -11.898 -10.213 -33.033 1.00 37.22 210 LEU A CA 1
ATOM 1654 C C . LEU A 1 210 ? -10.871 -11.008 -33.831 1.00 37.22 210 LEU A C 1
ATOM 1656 O O . LEU A 1 210 ? -9.934 -11.577 -33.272 1.00 37.22 210 LEU A O 1
ATOM 1660 N N . GLN A 1 211 ? -11.209 -11.132 -35.112 1.00 37.03 211 GLN A N 1
ATOM 1661 C CA . GLN A 1 211 ? -10.374 -11.591 -36.214 1.00 37.03 211 GLN A CA 1
ATOM 1662 C C . GLN A 1 211 ? -9.201 -10.638 -36.433 1.00 37.03 211 GLN A C 1
ATOM 1664 O O . GLN A 1 211 ? -9.356 -9.441 -36.096 1.00 37.03 211 GLN A O 1
#

Foldseek 3Di:
DVVVVVVVVVVVVVVVVVVPCPPDPDPVVVVVVVVVVVVVVVVVVVVVVVVVVVVVVVLVVVLVVLVVVLVVLLVVLVVLLVVLVVCCVPPVVVDDPVSVVVSVVSNVVSVVSNLVSVVSNVVSVVVPDPFQFDWDQVVVLVVVVCVVCVVVCVVLVHDDDDDHDDTDGGDSVVSSSVVNVVVVCCSVPPDPDDDPDPPDDPPPDDPDDDD

Sequence (211 aa):
MAALCQSLSSTIRLRRLCRAGARSVGGKNLREALRELRAERDELQLELEVADAARRRAEDNLEHFTYVVSHDLQEPLRMVIGFSQLLEKRYAEPLDDEGREFLELTTASALRMSAMLGVVLQLSRILREPVSGTEVDLNAVIEDLREEFANQLNTADAKLEIGALPMVQGSRQLLEMALWNLLDNALKFRGKSRPESRSRRLDSARSGKLQ